Protein AF-A0A6C0J6Z5-F1 (afdb_monomer)

Secondary structure (DSSP, 8-state):
--HHHHHHHHHHHHHHHHHHHHHHHHHHHHHHHHHHHHHHHHHHHHHHHHHHHHHHHHHHHHHS--HHHHHHHHHHHHHHHHHHHHHHHHHHHHHHHHHS----GGG-S----TT-------------SSSHHHHHHHHHHHHHHHHHHHHHHHHHHHHHHHHTTTGGGTT-TT-----EEEEETTEEEEEETTEEEEEETTEEEEEEEEEETTEEEE---------

Foldseek 3Di:
DPPVVVVVVVVVVVVVVVVVVVVVVVVVVVVVVVVVVVVVVVVVVVVVVVVVVVVVVVVVVVVDCDPVNVVVVVVVVVVVVVVVVVVVVVVVVVVVVVVPDPPPVVVPPDPPVVPDDDDDDDDPDDPPPDPVVVVVVVVVVVVVVVVVVVVVVVVVVVVCVVVVVVVVPPPPPPDPQVWDWDDDPNFIWTQGPQWTFGDDPNDGHDTQFGDDPNDTDGDPDPPPPDD

Organism: NCBI:txid1070528

Structure (mmCIF, N/CA/C/O backbone):
data_AF-A0A6C0J6Z5-F1
#
_entry.id   AF-A0A6C0J6Z5-F1
#
loop_
_atom_site.group_PDB
_atom_site.id
_atom_site.type_symbol
_atom_site.label_atom_id
_atom_site.label_alt_id
_atom_site.label_comp_id
_atom_site.label_asym_id
_atom_site.label_entity_id
_atom_site.label_seq_id
_atom_site.pdbx_PDB_ins_code
_atom_site.Cartn_x
_atom_site.Cartn_y
_atom_site.Cartn_z
_atom_site.occupancy
_atom_site.B_iso_or_equiv
_atom_site.auth_seq_id
_atom_site.auth_comp_id
_atom_site.auth_asym_id
_atom_site.auth_atom_id
_atom_site.pdbx_PDB_model_num
ATOM 1 N N . MET A 1 1 ? 42.890 6.255 -59.406 1.00 67.75 1 MET A N 1
ATOM 2 C CA . MET A 1 1 ? 42.541 6.348 -57.973 1.00 67.75 1 MET A CA 1
ATOM 3 C C . MET A 1 1 ? 43.520 5.495 -57.201 1.00 67.75 1 MET A C 1
ATOM 5 O O . MET A 1 1 ? 43.794 4.385 -57.642 1.00 67.75 1 MET A O 1
ATOM 9 N N . ASP A 1 2 ? 44.066 6.017 -56.109 1.00 89.50 2 ASP A N 1
ATOM 10 C CA . ASP A 1 2 ? 44.994 5.272 -55.262 1.00 89.50 2 ASP A CA 1
ATOM 11 C C . ASP A 1 2 ? 44.208 4.320 -54.345 1.00 89.50 2 ASP A C 1
ATOM 13 O O . ASP A 1 2 ? 43.560 4.737 -53.385 1.00 89.50 2 ASP A O 1
ATOM 17 N N . LEU A 1 3 ? 44.219 3.030 -54.689 1.00 90.19 3 LEU A N 1
ATOM 18 C CA . LEU A 1 3 ? 43.511 1.978 -53.952 1.00 90.19 3 LEU A CA 1
ATOM 19 C C . LEU A 1 3 ? 44.068 1.786 -52.533 1.00 90.19 3 LEU A C 1
ATOM 21 O O . LEU A 1 3 ? 43.348 1.311 -51.656 1.00 90.19 3 LEU A O 1
ATOM 25 N N . SER A 1 4 ? 45.328 2.163 -52.294 1.00 91.19 4 SER A N 1
ATOM 26 C CA . SER A 1 4 ? 45.953 2.044 -50.975 1.00 91.19 4 SER A CA 1
ATOM 27 C C . SER A 1 4 ? 45.376 3.058 -49.987 1.00 91.19 4 SER A C 1
ATOM 29 O O . SER A 1 4 ? 45.035 2.702 -48.859 1.00 91.19 4 SER A O 1
ATOM 31 N N . LEU A 1 5 ? 45.157 4.294 -50.444 1.00 92.00 5 LEU A N 1
ATOM 32 C CA . LEU A 1 5 ? 44.556 5.361 -49.651 1.00 92.00 5 LEU A CA 1
ATOM 33 C C . LEU A 1 5 ? 43.118 5.011 -49.248 1.00 92.00 5 LEU A C 1
ATOM 35 O O . LEU A 1 5 ? 42.744 5.180 -48.089 1.00 92.00 5 LEU A O 1
ATOM 39 N N . LEU A 1 6 ? 42.334 4.461 -50.183 1.00 90.94 6 LEU A N 1
ATOM 40 C CA . LEU A 1 6 ? 40.960 4.029 -49.915 1.00 90.94 6 LEU A CA 1
ATOM 41 C C . LEU A 1 6 ? 40.914 2.896 -48.880 1.00 90.94 6 LEU A C 1
ATOM 43 O O . LEU A 1 6 ? 40.096 2.934 -47.964 1.00 90.94 6 LEU A O 1
ATOM 47 N N . LYS A 1 7 ? 41.822 1.918 -48.990 1.00 93.56 7 LYS A N 1
ATOM 48 C CA . LYS A 1 7 ? 41.921 0.812 -48.032 1.00 93.56 7 LYS A CA 1
ATOM 49 C C . LYS A 1 7 ? 42.298 1.306 -46.633 1.00 93.56 7 LYS A C 1
ATOM 51 O O . LYS A 1 7 ? 41.668 0.891 -45.667 1.00 93.56 7 LYS A O 1
ATOM 56 N N . ASN A 1 8 ? 43.263 2.223 -46.538 1.00 93.69 8 ASN A N 1
ATOM 57 C CA . ASN A 1 8 ? 43.695 2.815 -45.269 1.00 93.69 8 ASN A CA 1
ATOM 58 C C . ASN A 1 8 ? 42.577 3.629 -44.604 1.00 93.69 8 ASN A C 1
ATOM 60 O O . ASN A 1 8 ? 42.373 3.543 -43.393 1.00 93.69 8 ASN A O 1
ATOM 64 N N . PHE A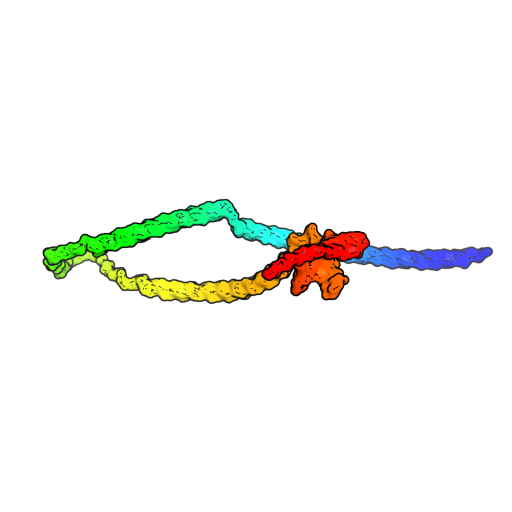 1 9 ? 41.821 4.387 -45.401 1.00 93.50 9 PHE A N 1
ATOM 65 C CA . PHE A 1 9 ? 40.662 5.135 -44.924 1.00 93.50 9 PHE A CA 1
ATOM 66 C C . PHE A 1 9 ? 39.564 4.204 -44.402 1.00 93.50 9 PHE A C 1
ATOM 68 O O . PHE A 1 9 ? 39.041 4.415 -43.311 1.00 93.50 9 PHE A O 1
ATOM 75 N N . GLN A 1 10 ? 39.268 3.128 -45.137 1.00 93.56 10 GLN A N 1
ATOM 76 C CA . GLN A 1 10 ? 38.295 2.125 -44.715 1.00 93.56 10 GLN A CA 1
ATOM 77 C C . GLN A 1 10 ? 38.708 1.441 -43.406 1.00 93.56 10 GLN A C 1
ATOM 79 O O . GLN A 1 10 ? 37.865 1.259 -42.532 1.00 93.56 10 GLN A O 1
ATOM 84 N N . THR A 1 11 ? 39.988 1.095 -43.236 1.00 95.19 11 THR A N 1
ATOM 85 C CA . THR A 1 11 ? 40.477 0.520 -41.973 1.00 95.19 11 THR A CA 1
ATOM 86 C C . THR A 1 11 ? 40.392 1.503 -40.813 1.00 95.19 11 THR A C 1
ATOM 88 O O . THR A 1 11 ? 39.975 1.097 -39.736 1.00 95.19 11 THR A O 1
ATOM 91 N N . LEU A 1 12 ? 40.727 2.781 -41.027 1.00 95.62 12 LEU A N 1
ATOM 92 C CA . LEU A 1 12 ? 40.678 3.804 -39.978 1.00 95.62 12 LEU A CA 1
ATOM 93 C C . LEU A 1 12 ? 39.241 4.074 -39.512 1.00 95.62 12 LEU A C 1
ATOM 95 O O . LEU A 1 12 ? 38.975 4.138 -38.313 1.00 95.62 12 LEU A O 1
ATOM 99 N N . ILE A 1 13 ? 38.305 4.196 -40.459 1.00 95.69 13 ILE A N 1
ATOM 100 C CA . ILE A 1 13 ? 36.881 4.335 -40.139 1.00 95.69 13 ILE A CA 1
ATOM 101 C C . ILE A 1 13 ? 36.372 3.073 -39.452 1.00 95.69 13 ILE A C 1
ATOM 103 O O . ILE A 1 13 ? 35.690 3.178 -38.441 1.00 95.69 13 ILE A O 1
ATOM 107 N N . GLY A 1 14 ? 36.722 1.892 -39.966 1.00 96.00 14 GLY A N 1
ATOM 108 C CA . GLY A 1 14 ? 36.316 0.623 -39.370 1.00 96.00 14 GLY A CA 1
ATOM 109 C C . GLY A 1 14 ? 36.764 0.498 -37.915 1.00 96.00 14 GLY A C 1
ATOM 110 O O . GLY A 1 14 ? 35.948 0.179 -37.059 1.00 96.00 14 GLY A O 1
ATOM 111 N N . SER A 1 15 ? 38.023 0.827 -37.609 1.00 96.19 15 SER A N 1
ATOM 112 C CA . SER A 1 15 ? 38.517 0.809 -36.228 1.00 96.19 15 SER A CA 1
ATOM 113 C C . SER A 1 15 ? 37.840 1.858 -35.350 1.00 96.19 15 SER A C 1
ATOM 115 O O . SER A 1 15 ? 37.500 1.563 -34.211 1.00 96.19 15 SER A O 1
ATOM 117 N N . SER A 1 16 ? 37.605 3.066 -35.875 1.00 96.81 16 SER A N 1
ATOM 118 C CA . SER A 1 16 ? 36.932 4.125 -35.116 1.00 96.81 16 SER A CA 1
ATOM 119 C C . SER A 1 16 ? 35.481 3.766 -34.803 1.00 96.81 16 SER A C 1
ATOM 121 O O . SER A 1 16 ? 35.030 4.007 -33.690 1.00 96.81 16 SER A O 1
ATOM 123 N N . LEU A 1 17 ? 34.751 3.192 -35.763 1.00 96.88 17 LEU A N 1
ATOM 124 C CA . LEU A 1 17 ? 33.373 2.753 -35.554 1.00 96.88 17 LEU A CA 1
ATOM 125 C C . LEU A 1 17 ? 33.311 1.577 -34.584 1.00 96.88 17 LEU A C 1
ATOM 127 O O . LEU A 1 17 ? 32.459 1.586 -33.705 1.00 96.88 17 LEU A O 1
ATOM 131 N N . ASN A 1 18 ? 34.223 0.609 -34.698 1.00 96.69 18 ASN A N 1
ATOM 132 C CA . ASN A 1 18 ? 34.276 -0.514 -33.764 1.00 96.69 18 ASN A CA 1
ATOM 133 C C . ASN A 1 18 ? 34.553 -0.046 -32.332 1.00 96.69 18 ASN A C 1
ATOM 135 O O . ASN A 1 18 ? 33.858 -0.489 -31.431 1.00 96.69 18 ASN A O 1
ATOM 139 N N . SER A 1 19 ? 35.481 0.897 -32.134 1.00 97.06 19 SER A N 1
ATOM 140 C CA . SER A 1 19 ? 35.742 1.481 -30.810 1.00 97.06 19 SER A CA 1
ATOM 141 C C . SER A 1 19 ? 34.498 2.156 -30.231 1.00 97.06 19 SER A C 1
ATOM 143 O O . SER A 1 19 ? 34.165 1.928 -29.077 1.00 97.06 19 SER A O 1
ATOM 145 N N . ILE A 1 20 ? 33.772 2.941 -31.037 1.00 97.50 20 ILE A N 1
ATOM 146 C CA . ILE A 1 20 ? 32.527 3.585 -30.590 1.00 97.50 20 ILE A CA 1
ATOM 147 C C . ILE A 1 20 ? 31.475 2.529 -30.234 1.00 97.50 20 ILE A C 1
ATOM 149 O O . ILE A 1 20 ? 30.790 2.664 -29.226 1.00 97.50 20 ILE A O 1
ATOM 153 N N . ILE A 1 21 ? 31.340 1.478 -31.046 1.00 97.44 21 ILE A N 1
ATOM 154 C CA . ILE A 1 21 ? 30.396 0.388 -30.782 1.00 97.44 21 ILE A CA 1
ATOM 155 C C . ILE A 1 21 ? 30.753 -0.307 -29.466 1.00 97.44 21 ILE A C 1
ATOM 157 O O . ILE A 1 21 ? 29.876 -0.460 -28.622 1.00 97.44 21 ILE A O 1
ATOM 161 N N . GLU A 1 22 ? 32.017 -0.676 -29.263 1.00 97.69 22 GLU A N 1
ATOM 162 C CA . GLU A 1 22 ? 32.494 -1.307 -28.028 1.00 97.69 22 GLU A CA 1
ATOM 163 C C . GLU A 1 22 ? 32.214 -0.426 -26.804 1.00 97.69 22 GLU A C 1
ATOM 165 O O . GLU A 1 22 ? 31.600 -0.899 -25.847 1.00 97.69 22 GLU A O 1
ATOM 170 N N . ASP A 1 23 ? 32.540 0.868 -26.870 1.00 97.81 23 ASP A N 1
ATOM 171 C CA . ASP A 1 23 ? 32.265 1.820 -25.789 1.00 97.81 23 ASP A CA 1
ATOM 172 C C . ASP A 1 23 ? 30.761 1.927 -25.492 1.00 97.81 23 ASP A C 1
ATOM 174 O O . ASP A 1 23 ? 30.348 1.918 -24.330 1.00 97.81 23 ASP A O 1
ATOM 178 N N . THR A 1 24 ? 29.916 1.993 -26.529 1.00 96.56 24 THR A N 1
ATOM 179 C CA . THR A 1 24 ? 28.458 2.050 -26.339 1.00 96.56 24 THR A CA 1
ATOM 180 C C . THR A 1 24 ? 27.899 0.763 -25.742 1.00 96.56 24 THR A C 1
ATOM 182 O O . THR A 1 24 ? 27.028 0.835 -24.881 1.00 96.56 24 THR A O 1
ATOM 185 N N . VAL A 1 25 ? 28.404 -0.407 -26.145 1.00 97.81 25 VAL A N 1
ATOM 186 C CA . VAL A 1 25 ? 27.983 -1.701 -25.588 1.00 97.81 25 VAL A CA 1
ATOM 187 C C . VAL A 1 25 ? 28.310 -1.768 -24.099 1.00 97.81 25 VAL A C 1
ATOM 189 O O . VAL A 1 25 ? 27.432 -2.105 -23.311 1.00 97.81 25 VAL A O 1
ATOM 192 N N . VAL A 1 26 ? 29.518 -1.357 -23.702 1.00 97.81 26 VAL A N 1
ATOM 193 C CA . VAL A 1 26 ? 29.918 -1.311 -22.287 1.00 97.81 26 VAL A CA 1
ATOM 194 C C . VAL A 1 26 ? 29.022 -0.362 -21.488 1.00 97.81 26 VAL A C 1
ATOM 196 O O . VAL A 1 26 ? 28.575 -0.711 -20.399 1.00 97.81 26 VAL A O 1
ATOM 199 N N . GLN A 1 27 ? 28.704 0.818 -22.028 1.00 97.06 27 GLN A N 1
ATOM 200 C CA . GLN A 1 27 ? 27.779 1.747 -21.369 1.00 97.06 27 GLN A CA 1
ATOM 201 C C . GLN A 1 27 ? 26.381 1.142 -21.191 1.00 97.06 27 GLN A C 1
ATOM 203 O O . GLN A 1 27 ? 25.799 1.259 -20.114 1.00 97.06 27 GLN A O 1
ATOM 208 N N . PHE A 1 28 ? 25.849 0.474 -22.219 1.00 97.75 28 PHE A N 1
ATOM 209 C CA . PHE A 1 28 ? 24.551 -0.193 -22.131 1.00 97.75 28 PHE A CA 1
ATOM 210 C C . PHE A 1 28 ? 24.547 -1.336 -21.117 1.00 97.75 28 PHE A C 1
ATOM 212 O O . PHE A 1 28 ? 23.568 -1.480 -20.386 1.00 97.75 28 PHE A O 1
ATOM 219 N N . ASP A 1 29 ? 25.611 -2.136 -21.059 1.00 97.94 29 ASP A N 1
ATOM 220 C CA . ASP A 1 29 ? 25.719 -3.226 -20.091 1.00 97.94 29 ASP A CA 1
ATOM 221 C C . ASP A 1 29 ? 25.787 -2.694 -18.652 1.00 97.94 29 ASP A C 1
ATOM 223 O O . ASP A 1 29 ? 25.060 -3.205 -17.802 1.00 97.94 29 ASP A O 1
ATOM 227 N N . ASN A 1 30 ? 26.546 -1.621 -18.401 1.00 97.88 30 ASN A N 1
ATOM 228 C CA . ASN A 1 30 ? 26.613 -0.980 -17.082 1.00 97.88 30 ASN A CA 1
ATOM 229 C C . ASN A 1 30 ? 25.246 -0.439 -16.637 1.00 97.88 30 ASN A C 1
ATOM 231 O O . AS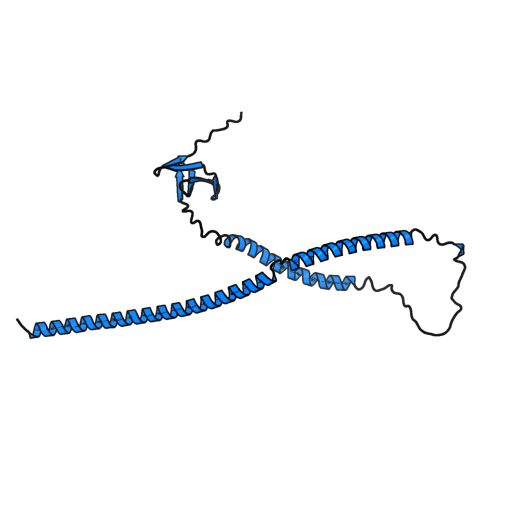N A 1 30 ? 24.809 -0.700 -15.521 1.00 97.88 30 ASN A O 1
ATOM 235 N N . ILE A 1 31 ? 24.539 0.277 -17.522 1.00 97.81 31 ILE A N 1
ATOM 236 C CA . ILE A 1 31 ? 23.197 0.803 -17.217 1.00 97.81 31 ILE A CA 1
ATOM 237 C C . ILE A 1 31 ? 22.216 -0.347 -16.971 1.00 97.81 31 ILE A C 1
ATOM 239 O O . ILE A 1 31 ? 21.367 -0.268 -16.085 1.00 97.81 31 ILE A O 1
ATOM 243 N N . ARG A 1 32 ? 22.310 -1.433 -17.749 1.00 97.56 32 ARG A N 1
ATOM 244 C CA . ARG A 1 32 ? 21.466 -2.616 -17.546 1.00 97.56 32 ARG A CA 1
ATOM 245 C C . ARG A 1 32 ? 21.714 -3.241 -16.174 1.00 97.56 32 ARG A C 1
ATOM 247 O O . ARG A 1 32 ? 20.750 -3.658 -15.536 1.00 97.56 32 ARG A O 1
ATOM 254 N N . GLU A 1 33 ? 22.968 -3.337 -15.746 1.00 97.94 33 GLU A N 1
ATOM 255 C CA . GLU A 1 33 ? 23.340 -3.879 -14.437 1.00 97.94 33 GLU A CA 1
ATOM 256 C C . GLU A 1 33 ? 22.811 -2.999 -13.298 1.00 97.94 33 GLU A C 1
ATOM 258 O O . GLU A 1 33 ? 22.083 -3.504 -12.448 1.00 97.94 33 GLU A O 1
ATOM 263 N N . GLU A 1 34 ? 23.027 -1.682 -13.363 1.00 98.06 34 GLU A N 1
ATOM 264 C CA . GLU A 1 34 ? 22.507 -0.713 -12.384 1.00 98.06 34 GLU A CA 1
ATOM 265 C C . GLU A 1 34 ? 20.974 -0.763 -12.276 1.00 98.06 34 GLU A C 1
ATOM 267 O O . GLU A 1 34 ? 20.406 -0.804 -11.185 1.00 98.06 34 GLU A O 1
ATOM 272 N N . LEU A 1 35 ? 20.270 -0.822 -13.412 1.00 97.75 35 LEU A N 1
ATOM 273 C CA . LEU A 1 35 ? 18.813 -0.973 -13.417 1.00 97.75 35 LEU A CA 1
ATOM 274 C C . LEU A 1 35 ? 18.366 -2.305 -12.808 1.00 97.75 35 LEU A C 1
ATOM 276 O O . LEU A 1 35 ? 17.322 -2.356 -12.162 1.00 97.75 35 LEU A O 1
ATOM 280 N N . THR A 1 36 ? 19.130 -3.377 -13.013 1.00 98.00 36 THR A N 1
ATOM 281 C CA . THR A 1 36 ? 18.809 -4.695 -12.452 1.00 98.00 36 THR A CA 1
ATOM 282 C C . THR A 1 36 ? 18.962 -4.689 -10.933 1.00 98.00 36 THR A C 1
ATOM 284 O O . THR A 1 36 ? 18.072 -5.178 -10.239 1.00 98.00 36 THR A O 1
ATOM 287 N N . GLU A 1 37 ? 20.032 -4.081 -10.422 1.00 98.19 37 GLU A N 1
ATOM 288 C CA . GLU A 1 37 ? 20.265 -3.911 -8.985 1.00 98.19 37 GLU A CA 1
ATOM 289 C C . GLU A 1 37 ? 19.163 -3.059 -8.340 1.00 98.19 37 GLU A C 1
ATOM 291 O O . GLU A 1 37 ? 18.550 -3.475 -7.359 1.00 98.19 37 GLU A O 1
ATOM 296 N N . ASN A 1 38 ? 18.807 -1.927 -8.954 1.00 98.12 38 ASN A N 1
ATOM 297 C CA . ASN A 1 38 ? 17.713 -1.077 -8.475 1.00 98.12 38 ASN A CA 1
ATOM 298 C C . ASN A 1 38 ? 16.365 -1.814 -8.435 1.00 98.12 38 ASN A C 1
ATOM 300 O O . ASN A 1 38 ? 15.594 -1.650 -7.490 1.00 98.12 38 ASN A O 1
ATOM 304 N N . ILE A 1 39 ? 16.069 -2.651 -9.436 1.00 98.12 39 ILE A N 1
ATOM 305 C CA . ILE A 1 39 ? 14.859 -3.486 -9.439 1.00 98.12 39 ILE A CA 1
ATOM 306 C C . ILE A 1 39 ? 14.878 -4.483 -8.275 1.00 98.12 39 ILE A C 1
ATOM 308 O O . ILE A 1 39 ? 13.835 -4.728 -7.668 1.00 98.12 39 ILE A O 1
ATOM 312 N N . GLU A 1 40 ? 16.032 -5.071 -7.963 1.00 98.19 40 GLU A N 1
ATOM 313 C CA . GLU A 1 40 ? 16.166 -6.015 -6.854 1.00 98.19 40 GLU A CA 1
ATOM 314 C C . GLU A 1 40 ? 15.975 -5.330 -5.496 1.00 98.19 40 GLU A C 1
ATOM 316 O O . GLU A 1 40 ? 15.217 -5.836 -4.665 1.00 98.19 40 GLU A O 1
ATOM 321 N N . ILE A 1 41 ? 16.566 -4.146 -5.308 1.00 98.12 41 ILE A N 1
ATOM 322 C CA . ILE A 1 41 ? 16.377 -3.316 -4.109 1.00 98.12 41 ILE A CA 1
ATOM 323 C C . ILE A 1 41 ? 14.893 -2.983 -3.922 1.00 98.12 41 ILE A C 1
ATOM 325 O O . ILE A 1 41 ? 14.303 -3.355 -2.907 1.00 98.12 41 ILE A O 1
ATOM 329 N N . LEU A 1 42 ? 14.25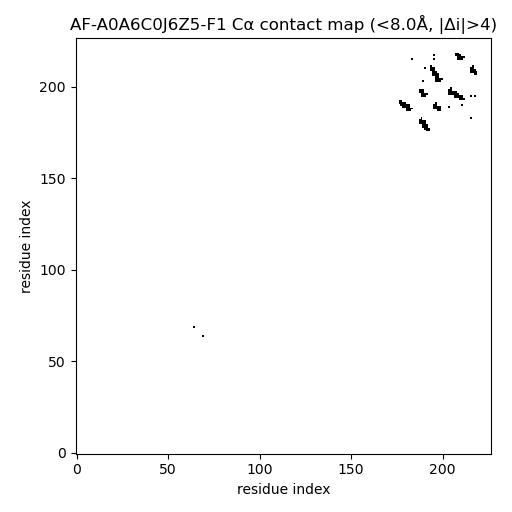2 -2.394 -4.937 1.00 97.56 42 LEU A N 1
ATOM 330 C CA . LEU A 1 42 ? 12.835 -2.014 -4.878 1.00 97.56 42 LEU A CA 1
ATOM 331 C C . LEU A 1 42 ? 11.909 -3.213 -4.643 1.00 97.56 42 LEU A C 1
ATOM 333 O O . LEU A 1 42 ? 10.844 -3.086 -4.036 1.00 97.56 42 LEU A O 1
ATOM 337 N N . LYS A 1 43 ? 12.278 -4.395 -5.140 1.00 98.12 43 LYS A N 1
ATOM 338 C CA . LYS A 1 43 ? 11.515 -5.623 -4.910 1.00 98.12 43 LYS A CA 1
ATOM 339 C C . LYS A 1 43 ? 11.602 -6.074 -3.452 1.00 98.12 43 LYS A C 1
ATOM 341 O O . LYS A 1 43 ? 10.591 -6.519 -2.908 1.00 98.12 43 LYS A O 1
ATOM 346 N N . ASN A 1 44 ? 12.778 -5.972 -2.839 1.00 97.81 44 ASN A N 1
ATOM 347 C CA . ASN A 1 44 ? 12.971 -6.309 -1.432 1.00 97.81 44 ASN A CA 1
ATOM 348 C C . ASN A 1 44 ? 12.238 -5.313 -0.525 1.00 97.81 44 ASN A C 1
ATOM 350 O O . ASN A 1 44 ? 11.486 -5.743 0.345 1.00 97.81 44 ASN A O 1
ATOM 354 N N . GLU A 1 45 ? 12.344 -4.012 -0.800 1.00 98.06 45 GLU A N 1
ATOM 355 C CA . GLU A 1 45 ? 11.608 -2.971 -0.069 1.00 98.06 45 GLU A CA 1
ATOM 356 C C . GLU A 1 45 ? 10.088 -3.179 -0.155 1.00 98.06 45 GLU A C 1
ATOM 358 O O . GLU A 1 45 ? 9.390 -3.144 0.857 1.00 98.06 45 GLU A O 1
ATOM 363 N N . ASN A 1 46 ? 9.556 -3.495 -1.342 1.00 96.25 46 ASN A N 1
ATOM 364 C CA . ASN A 1 46 ? 8.133 -3.816 -1.497 1.00 96.25 46 ASN A CA 1
ATOM 365 C C . ASN A 1 46 ? 7.710 -5.060 -0.704 1.00 96.25 46 ASN A C 1
ATOM 367 O O . ASN A 1 46 ? 6.588 -5.117 -0.200 1.00 96.25 46 ASN A O 1
ATOM 371 N N . LEU A 1 47 ? 8.578 -6.070 -0.600 1.00 97.81 47 LEU A N 1
ATOM 372 C CA . LEU A 1 47 ? 8.295 -7.260 0.198 1.00 97.81 47 LEU A CA 1
ATOM 373 C C . LEU A 1 47 ? 8.234 -6.917 1.692 1.00 97.81 47 LEU A C 1
ATOM 375 O O . LEU A 1 47 ? 7.326 -7.373 2.386 1.00 97.81 47 LEU A O 1
ATOM 379 N N . GLU A 1 48 ? 9.168 -6.103 2.179 1.00 97.56 48 GLU A N 1
ATOM 380 C CA . GLU A 1 48 ? 9.187 -5.629 3.565 1.00 97.56 48 GLU A CA 1
ATOM 381 C C . GLU A 1 48 ? 7.949 -4.789 3.891 1.00 97.56 48 GLU A C 1
ATOM 383 O O . GLU A 1 48 ? 7.260 -5.071 4.874 1.00 97.56 48 GLU A O 1
ATOM 388 N N . LEU A 1 49 ? 7.600 -3.831 3.027 1.00 97.56 49 LEU A N 1
ATOM 389 C CA . LEU A 1 49 ? 6.383 -3.028 3.166 1.00 97.56 49 LEU A CA 1
ATOM 390 C C . LEU A 1 49 ? 5.127 -3.902 3.148 1.00 97.56 49 LEU A C 1
ATOM 392 O O . LEU A 1 49 ? 4.256 -3.741 3.999 1.00 97.56 49 LEU A O 1
ATOM 396 N N . SER A 1 50 ? 5.044 -4.877 2.239 1.00 97.69 50 SER A N 1
ATOM 397 C CA . SER A 1 50 ? 3.914 -5.808 2.186 1.00 97.69 50 SER A CA 1
ATOM 398 C C . SER A 1 50 ? 3.776 -6.628 3.471 1.00 97.69 50 SER A C 1
ATOM 400 O O . SER A 1 50 ? 2.652 -6.855 3.925 1.00 97.69 50 SER A O 1
ATOM 402 N N . ASN A 1 51 ? 4.889 -7.057 4.071 1.00 97.62 51 ASN A N 1
ATOM 403 C CA . ASN A 1 51 ? 4.873 -7.765 5.349 1.00 97.62 51 ASN A CA 1
ATOM 404 C C . ASN A 1 51 ? 4.425 -6.849 6.494 1.00 97.62 51 ASN A C 1
ATOM 406 O O . ASN A 1 51 ? 3.600 -7.264 7.305 1.00 97.62 51 ASN A O 1
ATOM 410 N N . LYS A 1 52 ? 4.902 -5.599 6.530 1.00 97.56 52 LYS A N 1
ATOM 411 C CA . LYS A 1 52 ? 4.499 -4.612 7.541 1.00 97.56 52 LYS A CA 1
ATOM 412 C C . LYS A 1 52 ? 3.012 -4.269 7.442 1.00 97.56 52 LYS A C 1
ATOM 414 O O . LYS A 1 52 ? 2.326 -4.243 8.455 1.00 97.56 52 LYS A O 1
ATOM 419 N N . VAL A 1 53 ? 2.491 -4.082 6.228 1.00 97.25 53 VAL A N 1
ATOM 420 C CA . VAL A 1 53 ? 1.052 -3.880 5.987 1.00 97.25 53 VAL A CA 1
ATOM 421 C C . VAL A 1 53 ? 0.244 -5.071 6.491 1.00 97.25 53 VAL A C 1
ATOM 423 O O . VAL A 1 53 ? -0.812 -4.890 7.090 1.00 97.25 53 VAL A O 1
ATOM 426 N N . LYS A 1 54 ? 0.733 -6.297 6.284 1.00 97.25 54 LYS A N 1
ATOM 427 C CA . LYS A 1 54 ? 0.068 -7.488 6.809 1.00 97.25 54 LYS A CA 1
ATOM 428 C C . LYS A 1 54 ? 0.058 -7.504 8.340 1.00 97.25 54 LYS A C 1
ATOM 430 O O . LYS A 1 54 ? -1.000 -7.702 8.918 1.00 97.25 54 LYS A O 1
ATOM 435 N N . GLU A 1 55 ? 1.192 -7.233 8.981 1.00 97.25 55 GLU A N 1
ATOM 436 C CA . GLU A 1 55 ? 1.283 -7.166 10.444 1.00 97.25 55 GLU A CA 1
ATOM 437 C C . GLU A 1 55 ? 0.355 -6.091 11.035 1.00 97.25 55 GLU A C 1
ATOM 439 O O . GLU A 1 55 ? -0.332 -6.336 12.024 1.00 97.25 55 GLU A O 1
ATOM 444 N N . LEU A 1 56 ? 0.307 -4.904 10.422 1.00 95.00 56 LEU A N 1
ATOM 445 C CA . LEU A 1 56 ? -0.587 -3.826 10.848 1.00 95.00 56 LEU A CA 1
ATOM 446 C C . LEU A 1 56 ? -2.060 -4.195 10.659 1.00 95.00 56 LEU A C 1
ATOM 448 O O . LEU A 1 56 ? -2.871 -3.898 11.532 1.00 95.00 56 LEU A O 1
ATOM 452 N N . ASN A 1 57 ? -2.407 -4.874 9.564 1.00 94.38 57 ASN A N 1
ATOM 453 C CA . ASN A 1 57 ? -3.767 -5.366 9.349 1.00 94.38 57 ASN A CA 1
ATOM 454 C C . ASN A 1 57 ? -4.164 -6.430 10.374 1.00 94.38 57 ASN A C 1
ATOM 456 O O . ASN A 1 57 ? -5.279 -6.368 10.882 1.00 94.38 57 ASN A O 1
ATOM 460 N N . ASP A 1 58 ? -3.261 -7.353 10.714 1.00 92.38 58 ASP A N 1
ATOM 461 C CA . ASP A 1 58 ? -3.516 -8.371 11.737 1.00 92.38 58 ASP A CA 1
ATOM 462 C C . ASP A 1 58 ? -3.787 -7.695 13.103 1.00 92.38 58 ASP A C 1
ATOM 464 O O . ASP A 1 58 ? -4.777 -8.004 13.765 1.00 92.38 58 ASP A O 1
ATOM 468 N N . LYS A 1 59 ? -2.986 -6.685 13.486 1.00 91.25 59 LYS A N 1
ATOM 469 C CA . LYS A 1 59 ? -3.227 -5.876 14.702 1.00 91.25 59 LYS A CA 1
ATOM 470 C C . LYS A 1 59 ? -4.547 -5.109 14.640 1.00 91.25 59 LYS A C 1
ATOM 472 O O . LYS A 1 59 ? -5.283 -5.048 15.623 1.00 91.25 59 LYS A O 1
ATOM 477 N N . LEU A 1 60 ? -4.864 -4.515 13.491 1.00 88.62 60 LEU A N 1
ATOM 478 C CA . LEU A 1 60 ? -6.121 -3.799 13.307 1.00 88.62 60 LEU A CA 1
ATOM 479 C C . LEU A 1 60 ? -7.316 -4.747 13.454 1.00 88.62 60 LEU A C 1
ATOM 481 O O . LEU A 1 60 ? -8.305 -4.369 14.072 1.00 88.62 60 LEU A O 1
ATOM 485 N N . GLU A 1 61 ? -7.233 -5.968 12.92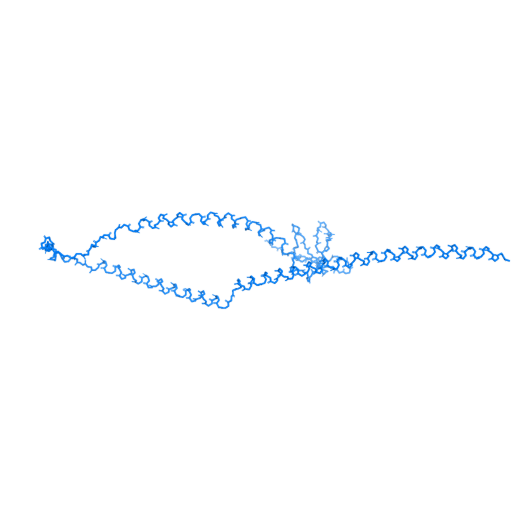6 1.00 85.94 61 GLU A N 1
ATOM 486 C CA . GLU A 1 61 ? -8.288 -6.976 13.046 1.00 85.94 61 GLU A CA 1
ATOM 487 C C . GLU A 1 61 ? -8.494 -7.420 14.504 1.00 85.94 61 GLU A C 1
ATOM 489 O O . GLU A 1 61 ? -9.638 -7.531 14.948 1.00 85.94 61 GLU A O 1
ATOM 494 N N . GLU A 1 62 ? -7.422 -7.574 15.289 1.00 82.50 62 GLU A N 1
ATOM 495 C CA . GLU A 1 62 ? -7.514 -7.851 16.733 1.00 82.50 62 GLU A CA 1
ATOM 496 C C . GLU A 1 62 ? -8.231 -6.733 17.509 1.00 82.50 62 GLU A C 1
ATOM 498 O O . GLU A 1 62 ? -8.989 -6.999 18.449 1.00 82.50 62 GLU A O 1
ATOM 503 N N . HIS A 1 63 ? -8.022 -5.481 17.101 1.00 77.12 63 HIS A N 1
ATOM 504 C CA . HIS A 1 63 ? -8.632 -4.308 17.726 1.00 77.12 63 HIS A CA 1
ATOM 505 C C . HIS A 1 63 ? -9.964 -3.887 17.098 1.00 77.12 63 HIS A C 1
ATOM 507 O O . HIS A 1 63 ? -10.643 -3.001 17.630 1.00 77.12 63 HIS A O 1
ATOM 513 N N . GLN A 1 64 ? -10.388 -4.518 16.002 1.00 77.75 64 GLN A N 1
ATOM 514 C CA . GLN A 1 64 ? -11.664 -4.201 15.384 1.00 77.75 64 GLN A CA 1
ATOM 515 C C . GLN A 1 64 ? -12.818 -4.593 16.305 1.00 77.75 64 GLN A C 1
ATOM 517 O O . GLN A 1 64 ? -12.888 -5.670 16.906 1.00 77.75 64 GLN A O 1
ATOM 522 N N . PHE A 1 65 ? -13.773 -3.676 16.417 1.00 68.06 65 PHE A N 1
ATOM 523 C CA . PHE A 1 65 ? -14.961 -3.881 17.220 1.00 68.06 65 PHE A CA 1
ATOM 524 C C . PHE A 1 65 ? -15.888 -4.882 16.523 1.00 68.06 65 PHE A C 1
ATOM 526 O O . PHE A 1 65 ? -16.711 -4.527 15.680 1.00 68.06 65 PHE A O 1
ATOM 533 N N . THR A 1 66 ? -15.731 -6.158 16.859 1.00 80.88 66 THR A N 1
ATOM 534 C CA . THR A 1 66 ? -16.571 -7.231 16.329 1.00 80.88 66 THR A CA 1
ATOM 535 C C . THR A 1 66 ? -17.959 -7.224 16.971 1.00 80.88 66 THR A C 1
ATOM 537 O O . THR A 1 66 ? -18.156 -6.757 18.097 1.00 80.88 66 THR A O 1
ATOM 540 N N . GLU A 1 67 ? -18.946 -7.800 16.278 1.00 74.44 67 GLU A N 1
ATOM 541 C CA . GLU A 1 67 ? -20.287 -8.030 16.837 1.00 74.44 67 GLU A CA 1
ATOM 542 C C . GLU A 1 67 ? -20.217 -8.858 18.134 1.00 74.44 67 GLU A C 1
ATOM 544 O O . GLU A 1 67 ? -20.996 -8.656 19.065 1.00 74.44 67 GLU A O 1
ATOM 549 N N . GLU A 1 68 ? -19.220 -9.738 18.250 1.00 79.38 68 GLU A N 1
ATOM 550 C CA . GLU A 1 68 ? -18.943 -10.482 19.475 1.00 79.38 68 GLU A CA 1
ATOM 551 C C . GLU A 1 68 ? -18.503 -9.564 20.627 1.00 79.38 68 GLU A C 1
ATOM 553 O O . GLU A 1 68 ? -19.014 -9.694 21.742 1.00 79.38 68 GLU A O 1
ATOM 558 N N . ASN A 1 69 ? -17.615 -8.599 20.365 1.00 80.75 69 ASN A N 1
ATOM 559 C CA . ASN A 1 69 ? -17.195 -7.608 21.357 1.00 80.75 69 ASN A CA 1
ATOM 560 C C . ASN A 1 69 ? -18.362 -6.698 21.768 1.00 80.75 69 ASN A C 1
ATOM 562 O O . ASN A 1 69 ? -18.569 -6.475 22.963 1.00 80.75 69 ASN A O 1
ATOM 566 N N . PHE A 1 70 ? -19.197 -6.264 20.818 1.00 83.06 70 PHE A N 1
ATOM 567 C CA . PHE A 1 70 ? -20.434 -5.537 21.121 1.00 83.06 70 PHE A CA 1
ATOM 568 C C . PHE A 1 70 ? -21.360 -6.335 22.041 1.00 83.06 70 PHE A C 1
ATOM 570 O O . PHE A 1 70 ? -21.842 -5.820 23.053 1.00 83.06 70 PHE A O 1
ATOM 577 N N . ASN A 1 71 ? -21.579 -7.611 21.719 1.00 84.94 71 ASN A N 1
ATOM 578 C CA . ASN A 1 71 ? -22.432 -8.496 22.501 1.00 84.94 71 ASN A CA 1
ATOM 579 C C . ASN A 1 71 ? -21.880 -8.696 23.917 1.00 84.94 71 ASN A C 1
ATOM 581 O O . ASN A 1 71 ? -22.640 -8.599 24.881 1.00 84.94 71 ASN A O 1
ATOM 585 N N . LYS A 1 72 ? -20.564 -8.891 24.069 1.00 87.25 72 LYS A N 1
ATOM 586 C CA . LYS A 1 72 ? -19.900 -8.973 25.381 1.00 87.25 72 LYS A CA 1
ATOM 587 C C . LYS A 1 72 ? -20.112 -7.695 26.193 1.00 87.25 72 LYS A C 1
ATOM 589 O O . LYS A 1 72 ? -20.559 -7.774 27.335 1.00 87.25 72 LYS A O 1
ATOM 594 N N . VAL A 1 73 ? -19.880 -6.522 25.604 1.00 88.00 73 VAL A N 1
ATOM 595 C CA . VAL A 1 73 ? -20.085 -5.225 26.274 1.00 88.00 73 VAL A CA 1
ATOM 596 C C . VAL A 1 73 ? -21.558 -5.012 26.651 1.00 88.00 73 VAL A C 1
ATOM 598 O O . VAL A 1 73 ? -21.852 -4.549 27.754 1.00 88.00 73 VAL A O 1
ATOM 601 N N . SER A 1 74 ? -22.501 -5.405 25.790 1.00 88.00 74 SER A N 1
ATOM 602 C CA . SER A 1 74 ? -23.942 -5.318 26.061 1.00 88.00 74 SER A CA 1
ATOM 603 C C . SER A 1 74 ? -24.376 -6.235 27.212 1.00 88.00 74 SER A C 1
ATOM 605 O O . SER A 1 74 ? -25.110 -5.815 28.112 1.00 88.00 74 SER A O 1
ATOM 607 N N . ILE A 1 75 ? -23.869 -7.472 27.240 1.00 91.69 75 ILE A N 1
ATOM 608 C CA . ILE A 1 75 ? -24.094 -8.417 28.340 1.00 91.69 75 ILE A CA 1
ATOM 609 C C . ILE A 1 75 ? -23.517 -7.852 29.643 1.00 91.69 75 ILE A C 1
ATOM 611 O O . ILE A 1 75 ? -24.230 -7.813 30.645 1.00 91.69 75 ILE A O 1
ATOM 615 N N . ILE A 1 76 ? -22.277 -7.351 29.631 1.00 91.62 76 ILE A N 1
ATOM 616 C CA . ILE A 1 76 ? -21.631 -6.739 30.804 1.00 91.62 76 ILE A CA 1
ATOM 617 C C . ILE A 1 76 ? -22.441 -5.540 31.313 1.00 91.62 76 ILE A C 1
ATOM 619 O O . ILE A 1 76 ? -22.686 -5.427 32.512 1.00 91.62 76 ILE A O 1
ATOM 623 N N . SER A 1 77 ? -22.917 -4.670 30.420 1.00 93.38 77 SER A N 1
ATOM 624 C CA . SER A 1 77 ? -23.756 -3.521 30.780 1.00 93.38 77 SER A CA 1
ATOM 625 C C . SER A 1 77 ? -25.050 -3.949 31.483 1.00 93.38 77 SER A C 1
ATOM 627 O O . SER A 1 77 ? -25.395 -3.421 32.545 1.00 93.38 77 SER A O 1
ATOM 629 N N . ASN A 1 78 ? -25.733 -4.960 30.940 1.00 95.44 78 ASN A N 1
ATOM 630 C CA . ASN A 1 78 ? -26.949 -5.507 31.539 1.00 95.44 78 ASN A CA 1
ATOM 631 C C . ASN A 1 78 ? -26.688 -6.155 32.904 1.00 95.44 78 ASN A C 1
ATOM 633 O O . ASN A 1 78 ? -27.440 -5.909 33.849 1.00 95.44 78 ASN A O 1
ATOM 637 N N . LEU A 1 79 ? -25.616 -6.939 33.030 1.00 95.56 79 LEU A N 1
ATOM 638 C CA . LEU A 1 79 ? -25.220 -7.552 34.299 1.00 95.56 79 LEU A CA 1
ATOM 639 C C . LEU A 1 79 ? -24.877 -6.490 35.351 1.00 95.56 79 LEU A C 1
ATOM 641 O O . LEU A 1 79 ? -25.344 -6.577 36.485 1.00 95.56 79 LEU A O 1
ATOM 645 N N . ASN A 1 80 ? -24.147 -5.437 34.976 1.00 95.44 80 ASN A N 1
ATOM 646 C CA . ASN A 1 80 ? -23.816 -4.329 35.874 1.00 95.44 80 ASN A CA 1
ATOM 647 C C . ASN A 1 80 ? -25.062 -3.590 36.373 1.00 95.44 80 ASN A C 1
ATOM 649 O O . ASN A 1 80 ? -25.131 -3.204 37.543 1.00 95.44 80 ASN A O 1
ATOM 653 N N . LYS A 1 81 ? -26.070 -3.416 35.511 1.00 96.38 81 LYS A N 1
ATOM 654 C CA . LYS A 1 81 ? -27.351 -2.828 35.912 1.00 96.38 81 LYS A CA 1
ATOM 655 C C . LYS A 1 81 ? -28.052 -3.683 36.969 1.00 96.38 81 LYS A C 1
ATOM 657 O O . LYS A 1 81 ? -28.436 -3.149 38.008 1.00 96.38 81 LYS A O 1
ATOM 662 N N . GLN A 1 82 ? -28.154 -4.992 36.737 1.00 97.06 82 GLN A N 1
ATOM 663 C CA . GLN A 1 82 ? -28.756 -5.929 37.694 1.00 97.06 82 GLN A CA 1
ATOM 664 C C . GLN A 1 82 ? -28.004 -5.931 39.031 1.00 97.06 82 GLN A C 1
ATOM 666 O O . GLN A 1 82 ? -28.614 -5.849 40.093 1.00 97.06 82 GLN A O 1
ATOM 671 N N . LEU A 1 83 ? -26.670 -5.940 38.990 1.00 96.06 83 LEU A N 1
ATOM 672 C CA . LEU A 1 83 ? -25.832 -5.932 40.189 1.00 96.06 83 LEU A CA 1
ATOM 673 C C . LEU A 1 83 ? -26.044 -4.657 41.019 1.00 96.06 83 LEU A C 1
ATOM 675 O O . LEU A 1 83 ? -26.127 -4.716 42.247 1.00 96.06 83 LEU A O 1
ATOM 679 N N . LYS A 1 84 ? -26.196 -3.504 40.357 1.00 95.75 84 LYS A N 1
ATOM 680 C CA . LYS A 1 84 ? -26.520 -2.233 41.018 1.00 95.75 84 LYS A CA 1
ATOM 681 C C . LYS A 1 84 ? -27.902 -2.261 41.672 1.00 95.75 84 LYS A C 1
ATOM 683 O O . LYS A 1 84 ? -28.037 -1.795 42.801 1.00 95.75 84 LYS A O 1
ATOM 688 N N . GLU A 1 85 ? -28.905 -2.809 40.992 1.00 96.12 85 GLU A N 1
ATOM 689 C CA . GLU A 1 85 ? -30.259 -2.972 41.538 1.00 96.12 85 GLU A CA 1
ATOM 690 C C . GLU A 1 85 ? -30.239 -3.850 42.798 1.00 96.12 85 GLU A C 1
ATOM 692 O O . GLU A 1 85 ? -30.676 -3.402 43.857 1.00 96.12 85 GLU A O 1
ATOM 697 N N . SER A 1 86 ? -29.602 -5.024 42.744 1.00 94.56 86 SER A N 1
ATOM 698 C CA . SER A 1 86 ? -29.457 -5.901 43.914 1.00 94.56 86 SER A CA 1
ATOM 699 C C . SER A 1 86 ? -28.650 -5.267 45.054 1.00 94.56 86 SER A C 1
ATOM 701 O O . SER A 1 86 ? -28.939 -5.495 46.230 1.00 94.56 86 SER A O 1
ATOM 703 N N . ARG A 1 87 ? -27.635 -4.448 44.748 1.00 95.00 87 ARG A N 1
ATOM 704 C CA . ARG A 1 87 ? -26.873 -3.711 45.771 1.00 95.00 87 ARG A CA 1
ATOM 705 C C . ARG A 1 87 ? -27.748 -2.684 46.490 1.00 95.00 87 ARG A C 1
ATOM 707 O O . ARG A 1 87 ? -27.638 -2.553 47.709 1.00 95.00 87 ARG A O 1
ATOM 714 N N . ASN A 1 88 ? -28.618 -1.994 45.756 1.00 93.50 88 ASN A N 1
ATOM 715 C CA . ASN A 1 88 ? -29.565 -1.042 46.332 1.00 93.50 88 ASN A CA 1
ATOM 716 C C . ASN A 1 88 ? -30.591 -1.757 47.219 1.00 93.50 88 ASN A C 1
ATOM 718 O O . ASN A 1 88 ? -30.766 -1.361 48.365 1.00 93.50 88 ASN A O 1
ATOM 722 N N . GLU A 1 89 ? -31.178 -2.862 46.750 1.00 94.38 89 GLU A N 1
ATOM 723 C CA . GLU A 1 89 ? -32.110 -3.673 47.548 1.00 94.38 89 GLU A CA 1
ATOM 724 C C . GLU A 1 89 ? -31.467 -4.172 48.848 1.00 94.38 89 GLU A C 1
ATOM 726 O O . GLU A 1 89 ? -32.054 -4.071 49.924 1.00 94.38 89 GLU A O 1
ATOM 731 N N . ASN A 1 90 ? -30.225 -4.657 48.784 1.00 91.19 90 ASN A N 1
ATOM 732 C CA . ASN A 1 90 ? -29.483 -5.066 49.975 1.00 91.19 90 ASN A CA 1
ATOM 733 C C . ASN A 1 90 ? -29.196 -3.893 50.924 1.00 91.19 90 ASN A C 1
ATOM 735 O O . ASN A 1 90 ? -29.240 -4.071 52.143 1.00 91.19 90 ASN A O 1
ATOM 739 N N . SER A 1 91 ? -28.911 -2.700 50.394 1.00 92.25 91 SER A N 1
ATOM 740 C CA . SER A 1 91 ? -28.769 -1.484 51.204 1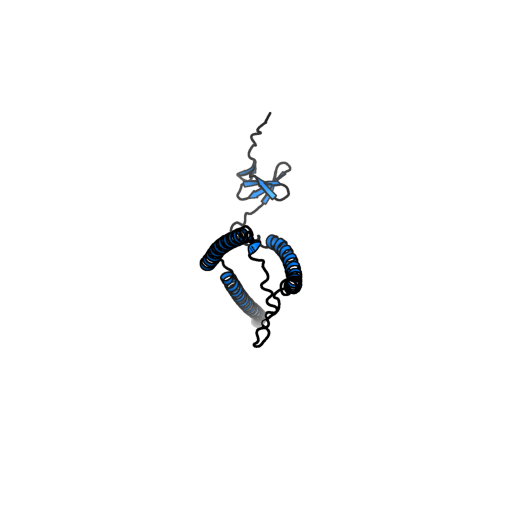.00 92.25 91 SER A CA 1
ATOM 741 C C . SER A 1 91 ? -30.079 -1.144 51.917 1.00 92.25 91 SER A C 1
ATOM 743 O O . SER A 1 91 ? -30.083 -0.923 53.130 1.00 92.25 91 SER A O 1
ATOM 745 N N . ASP A 1 92 ? -31.201 -1.197 51.201 1.00 89.81 92 ASP A N 1
ATOM 746 C CA . ASP A 1 92 ? -32.529 -0.949 51.753 1.00 89.81 92 ASP A CA 1
ATOM 747 C C . ASP A 1 92 ? -32.883 -1.968 52.840 1.00 89.81 92 ASP A C 1
ATOM 749 O O . ASP A 1 92 ? -33.284 -1.587 53.939 1.00 89.81 92 ASP A O 1
ATOM 753 N N . LEU A 1 93 ? -32.651 -3.261 52.599 1.00 90.50 93 LEU A N 1
ATOM 754 C CA . LEU A 1 93 ? -32.862 -4.315 53.593 1.00 90.50 93 LEU A CA 1
ATOM 755 C C . LEU A 1 93 ? -32.006 -4.108 54.845 1.00 90.50 93 LEU A C 1
ATOM 757 O O . LEU A 1 93 ? -32.524 -4.204 55.960 1.00 90.50 93 LEU A O 1
ATOM 761 N N . ARG A 1 94 ? -30.720 -3.766 54.690 1.00 85.88 94 ARG A N 1
ATOM 762 C CA . ARG A 1 94 ? -29.847 -3.410 55.823 1.00 85.88 94 ARG A CA 1
ATOM 763 C C . ARG A 1 94 ? -30.400 -2.216 56.601 1.00 85.88 94 ARG A C 1
ATOM 765 O O . ARG A 1 94 ? -30.421 -2.255 57.830 1.00 85.88 94 ARG A O 1
ATOM 772 N N . ASN A 1 95 ? -30.901 -1.194 55.907 1.00 86.25 95 ASN A N 1
ATOM 773 C CA . ASN A 1 95 ? -31.527 -0.024 56.525 1.00 86.25 95 ASN A CA 1
ATOM 774 C C . ASN A 1 95 ? -32.818 -0.375 57.279 1.00 86.25 95 ASN A C 1
ATOM 776 O O . ASN A 1 95 ? -33.096 0.204 58.329 1.00 86.25 95 ASN A O 1
ATOM 780 N N . TYR A 1 96 ? -33.616 -1.316 56.776 1.00 86.12 96 TYR A N 1
ATOM 781 C CA . TYR A 1 96 ? -34.825 -1.774 57.463 1.00 86.12 96 TYR A CA 1
ATOM 782 C C . TYR A 1 96 ? -34.513 -2.629 58.689 1.00 86.12 96 TYR A C 1
ATOM 784 O O . TYR A 1 96 ? -35.144 -2.454 59.733 1.00 86.12 96 TYR A O 1
ATOM 792 N N . LEU A 1 97 ? -33.531 -3.525 58.585 1.00 79.50 97 LEU A N 1
ATOM 793 C CA . LEU A 1 97 ? -33.096 -4.368 59.696 1.00 79.50 97 LEU A CA 1
ATOM 794 C C . LEU A 1 97 ? -32.466 -3.540 60.821 1.00 79.50 97 LEU A C 1
ATOM 796 O O . LEU A 1 97 ? -32.741 -3.798 61.990 1.00 79.50 97 LEU A O 1
ATOM 800 N N . SER A 1 98 ? -31.693 -2.502 60.489 1.00 77.38 98 SER A N 1
ATOM 801 C CA . SER A 1 98 ? -31.112 -1.600 61.489 1.00 77.38 98 SER A CA 1
ATOM 802 C C . SER A 1 98 ? -32.150 -0.693 62.160 1.00 77.38 98 SER A C 1
ATOM 804 O O . SER A 1 98 ? -32.002 -0.362 63.335 1.00 77.38 98 SER A O 1
ATOM 806 N N . LYS A 1 99 ? -33.232 -0.320 61.459 1.00 72.19 99 LYS A N 1
ATOM 807 C CA . LYS A 1 99 ? -34.284 0.568 61.991 1.00 72.19 99 LYS A CA 1
ATOM 808 C C . LYS A 1 99 ? -35.360 -0.129 62.832 1.00 72.19 99 LYS A C 1
ATOM 810 O O . LYS A 1 99 ? -36.044 0.561 63.582 1.00 72.19 99 LYS A O 1
ATOM 815 N N . ASN A 1 100 ? -35.517 -1.455 62.749 1.00 56.41 100 ASN A N 1
ATOM 816 C CA . ASN A 1 100 ? -36.667 -2.166 63.337 1.00 56.41 100 ASN A CA 1
ATOM 817 C C . ASN A 1 100 ? -36.345 -3.201 64.427 1.00 56.41 100 ASN A C 1
ATOM 819 O O . ASN A 1 100 ? -37.184 -4.057 64.708 1.00 56.41 100 ASN A O 1
ATOM 823 N N . ILE A 1 101 ? -35.204 -3.110 65.114 1.00 60.09 101 ILE A N 1
ATOM 824 C CA . ILE A 1 101 ? -35.018 -3.850 66.373 1.00 60.09 101 ILE A CA 1
ATOM 825 C C . ILE A 1 101 ? -35.180 -2.878 67.547 1.00 60.09 101 ILE A C 1
ATOM 827 O O . ILE A 1 101 ? -34.194 -2.305 68.012 1.00 60.09 101 ILE A O 1
ATOM 831 N N . PRO A 1 102 ? -36.400 -2.679 68.086 1.00 52.41 102 PRO A N 1
ATOM 832 C CA . PRO A 1 102 ? -36.525 -2.178 69.442 1.00 52.41 102 PRO A CA 1
ATOM 833 C C . PRO A 1 102 ? -35.919 -3.241 70.363 1.00 52.41 102 PRO A C 1
ATOM 835 O O . PRO A 1 102 ? -36.534 -4.272 70.640 1.00 52.41 102 PRO A O 1
ATOM 838 N N . LEU A 1 103 ? -34.681 -3.009 70.808 1.00 53.66 103 LEU A N 1
ATOM 839 C CA . LEU A 1 103 ? -34.055 -3.773 71.880 1.00 53.66 103 LEU A CA 1
ATOM 840 C C . LEU A 1 103 ? -35.000 -3.733 73.076 1.00 53.66 103 LEU A C 1
ATOM 842 O O . LEU A 1 103 ? -35.133 -2.714 73.751 1.00 53.66 103 LEU A O 1
ATOM 846 N N . ASN A 1 104 ? -35.704 -4.839 73.304 1.00 48.34 104 ASN A N 1
ATOM 847 C CA . ASN A 1 104 ? -36.589 -4.982 74.440 1.00 48.34 104 ASN A CA 1
ATOM 848 C C . ASN A 1 104 ? -35.702 -4.911 75.698 1.00 48.34 104 ASN A C 1
ATOM 850 O O . ASN A 1 104 ? -34.912 -5.835 75.924 1.00 48.34 104 ASN A O 1
ATOM 854 N N . PRO A 1 105 ? -35.788 -3.851 76.529 1.00 54.34 105 PRO A N 1
ATOM 855 C CA . PRO A 1 105 ? -34.866 -3.653 77.653 1.00 54.34 105 PRO A CA 1
ATOM 856 C C . PRO A 1 105 ? -34.968 -4.775 78.698 1.00 54.34 105 PRO A C 1
ATOM 858 O O . PRO A 1 105 ? -34.103 -4.929 79.557 1.00 54.34 105 PRO A O 1
ATOM 861 N N . SER A 1 106 ? -36.032 -5.580 78.620 1.00 49.66 106 SER A N 1
ATOM 862 C CA . SER A 1 106 ? -36.292 -6.723 79.491 1.00 49.66 106 SER A CA 1
ATOM 863 C C . SER A 1 106 ? -35.409 -7.951 79.217 1.00 49.66 106 SER A C 1
ATOM 865 O O . SER A 1 106 ? -35.275 -8.785 80.113 1.00 49.66 106 SER A O 1
ATOM 867 N N . LEU A 1 107 ? -34.757 -8.046 78.048 1.00 51.31 107 LEU A N 1
ATOM 868 C CA . LEU A 1 107 ? -33.819 -9.133 77.715 1.00 51.31 107 LEU A CA 1
ATOM 869 C C . LEU A 1 107 ? -32.360 -8.825 78.099 1.00 51.31 107 LEU A C 1
ATOM 871 O O . LEU A 1 107 ? -31.527 -9.724 78.103 1.00 51.31 107 LEU A O 1
ATOM 875 N N . VAL A 1 108 ? -32.052 -7.600 78.544 1.00 51.38 108 VAL A N 1
ATOM 876 C CA . VAL A 1 108 ? -30.722 -7.207 79.066 1.00 51.38 108 VAL A CA 1
ATOM 877 C C . VAL A 1 108 ? -30.563 -7.607 80.549 1.00 51.38 108 VAL A C 1
ATOM 879 O O . VAL A 1 108 ? -29.824 -7.004 81.328 1.00 51.38 108 VAL A O 1
ATOM 882 N N . LYS A 1 109 ? -31.263 -8.657 80.996 1.00 45.72 109 LYS A N 1
ATOM 883 C CA . LYS A 1 109 ? -31.004 -9.290 82.294 1.00 45.72 109 LYS A CA 1
ATOM 884 C C . LYS A 1 109 ? -29.916 -10.343 82.131 1.00 45.72 109 LYS A C 1
ATOM 886 O O . LYS A 1 109 ? -30.195 -11.503 81.866 1.00 45.72 109 LYS A O 1
ATOM 891 N N . LYS A 1 110 ? -28.680 -9.892 82.355 1.00 48.50 110 LYS A N 1
ATOM 892 C CA . LYS A 1 110 ? -27.564 -10.647 82.948 1.00 48.50 110 LYS A CA 1
ATOM 893 C C . LYS A 1 110 ? -27.543 -12.147 82.619 1.00 48.50 110 LYS A C 1
ATOM 895 O O . LYS A 1 110 ? -27.660 -12.967 83.524 1.00 48.50 110 LYS A O 1
ATOM 900 N N . ASN A 1 111 ? -27.249 -12.504 81.374 1.00 45.22 111 ASN A N 1
ATOM 901 C CA . ASN A 1 111 ? -26.398 -13.672 81.175 1.00 45.22 111 ASN A CA 1
ATOM 902 C C . ASN A 1 111 ? -24.956 -13.185 81.233 1.00 45.22 111 ASN A C 1
ATOM 904 O O . ASN A 1 111 ? -24.299 -12.929 80.230 1.00 45.22 111 ASN A O 1
ATOM 908 N N . SER A 1 112 ? -24.491 -13.002 82.468 1.00 43.72 112 SER A N 1
ATOM 909 C CA . SER A 1 112 ? -23.072 -13.009 82.783 1.00 43.72 112 SER A CA 1
ATOM 910 C C . SER A 1 112 ? -22.530 -14.380 82.372 1.00 43.72 112 SER A C 1
ATOM 912 O O . SER A 1 112 ? -22.529 -15.322 83.158 1.00 43.72 112 SER A O 1
ATOM 914 N N . LEU A 1 113 ? -22.094 -14.487 81.117 1.00 42.94 113 LEU A N 1
ATOM 915 C CA . LEU A 1 113 ? -21.411 -15.636 80.513 1.00 42.94 113 LEU A CA 1
ATOM 916 C C . LEU A 1 113 ? -19.994 -15.843 81.089 1.00 42.94 113 LEU A C 1
ATOM 918 O O . LEU A 1 113 ? -19.150 -16.489 80.488 1.00 42.94 113 LEU A O 1
ATOM 922 N N . SER A 1 114 ? -19.721 -15.329 82.288 1.00 43.19 114 SER A N 1
ATOM 923 C CA . SER A 1 114 ? -18.448 -15.459 82.996 1.00 43.19 114 SER A CA 1
ATOM 924 C C . SER A 1 114 ? -18.360 -16.726 83.859 1.00 43.19 114 SER A C 1
ATOM 926 O O . SER A 1 114 ? -17.511 -16.808 84.744 1.00 43.19 114 SER A O 1
ATOM 928 N N . ARG A 1 115 ? -19.216 -17.739 83.633 1.00 42.38 115 ARG A N 1
ATOM 929 C CA . ARG A 1 115 ? -19.208 -18.971 84.447 1.00 42.38 115 ARG A CA 1
ATOM 930 C C . ARG A 1 115 ? -19.379 -20.294 83.699 1.00 42.38 115 ARG A C 1
ATOM 932 O O . ARG A 1 115 ? -19.868 -21.255 84.284 1.00 42.38 115 ARG A O 1
ATOM 939 N N . LEU 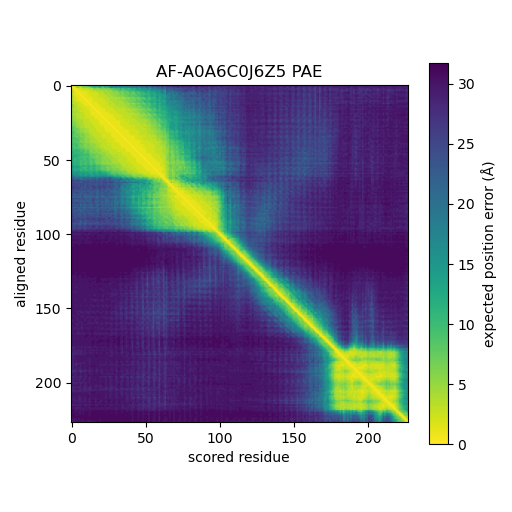A 1 116 ? -18.906 -20.379 82.462 1.00 35.38 116 LEU A N 1
ATOM 940 C CA . LEU A 1 116 ? -18.568 -21.663 81.842 1.00 35.38 116 LEU A CA 1
ATOM 941 C C . LEU A 1 116 ? -17.144 -21.584 81.299 1.00 35.38 116 LEU A C 1
ATOM 943 O O . LEU A 1 116 ? -16.898 -21.451 80.109 1.00 35.38 116 LEU A O 1
ATOM 947 N N . VAL A 1 117 ? -16.191 -21.626 82.228 1.00 43.94 117 VAL A N 1
ATOM 948 C CA . VAL A 1 117 ? -14.833 -22.056 81.912 1.00 43.94 117 VAL A CA 1
ATOM 949 C C . VAL A 1 117 ? -14.911 -23.573 81.724 1.00 43.94 117 VAL A C 1
ATOM 951 O O . VAL A 1 117 ? -15.301 -24.261 82.670 1.00 43.94 117 VAL A O 1
ATOM 954 N N . LYS A 1 118 ? -14.531 -24.076 80.549 1.00 46.25 118 LYS A N 1
ATOM 955 C CA . LYS A 1 118 ? -13.375 -24.969 80.341 1.00 46.25 118 LYS A CA 1
ATOM 956 C C . LYS A 1 118 ? -13.567 -25.842 79.097 1.00 46.25 118 LYS A C 1
ATOM 958 O O . LYS A 1 118 ? -14.523 -26.601 79.011 1.00 46.25 118 LYS A O 1
ATOM 963 N N . ASP A 1 119 ? -12.552 -25.720 78.251 1.00 43.16 119 ASP A N 1
ATOM 964 C CA . ASP A 1 119 ? -12.083 -26.639 77.220 1.00 43.16 119 ASP A CA 1
ATOM 965 C C . ASP A 1 119 ? -12.674 -26.506 75.804 1.00 43.16 119 ASP A C 1
ATOM 967 O O . ASP A 1 119 ? -13.878 -26.427 75.583 1.00 43.16 119 ASP A O 1
ATOM 971 N N . ASP A 1 120 ? -11.715 -26.469 74.874 1.00 38.53 120 ASP A N 1
ATOM 972 C CA . ASP A 1 120 ? -11.780 -26.582 73.416 1.00 38.53 120 ASP A CA 1
ATOM 973 C C . ASP A 1 120 ? -12.079 -25.324 72.572 1.00 38.53 120 ASP A C 1
ATOM 975 O O . ASP A 1 120 ? -13.151 -25.104 72.020 1.00 38.53 120 ASP A O 1
ATOM 979 N N . ASN A 1 121 ? -11.014 -24.531 72.402 1.00 44.94 121 ASN A N 1
ATOM 980 C CA . ASN A 1 121 ? -10.408 -24.258 71.091 1.00 44.94 121 ASN A CA 1
ATOM 981 C C . ASN A 1 121 ? -11.335 -23.829 69.933 1.00 44.94 121 ASN A C 1
ATOM 983 O O . ASN A 1 121 ? -11.519 -24.608 69.008 1.00 44.94 121 ASN A O 1
ATOM 987 N N . VAL A 1 122 ? -11.783 -22.567 69.908 1.00 35.38 122 VAL A N 1
ATOM 988 C CA . VAL A 1 122 ? -11.775 -21.727 68.688 1.00 35.38 122 VAL A CA 1
ATOM 989 C C . VAL A 1 122 ? -11.623 -20.268 69.126 1.00 35.38 122 VAL A C 1
ATOM 991 O O . VAL A 1 122 ? -12.526 -19.677 69.717 1.00 35.38 122 VAL A O 1
ATOM 994 N N . LYS A 1 123 ? -10.449 -19.695 68.866 1.00 38.06 123 LYS A N 1
ATOM 995 C 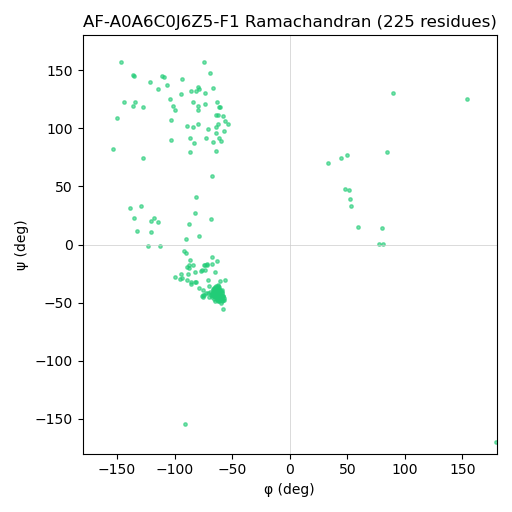CA . LYS A 1 123 ? -10.155 -18.271 69.041 1.00 38.06 123 LYS A CA 1
ATOM 996 C C . LYS A 1 123 ? -10.908 -17.507 67.944 1.00 38.06 123 LYS A C 1
ATOM 998 O O . LYS A 1 123 ? -10.479 -17.491 66.798 1.00 38.06 123 LYS A O 1
ATOM 1003 N N . ALA A 1 124 ? -12.059 -16.940 68.289 1.00 41.12 124 ALA A N 1
ATOM 1004 C CA . ALA A 1 124 ? -12.678 -15.868 67.522 1.00 41.12 124 ALA A CA 1
ATOM 1005 C C . ALA A 1 124 ? -12.009 -14.560 67.965 1.00 41.12 124 ALA A C 1
ATOM 1007 O O . ALA A 1 124 ? -12.434 -13.940 68.940 1.00 41.12 124 ALA A O 1
ATOM 1008 N N . GLU A 1 125 ? -10.901 -14.211 67.316 1.00 41.41 125 GLU A N 1
ATOM 1009 C CA . GLU A 1 125 ? -10.291 -12.885 67.417 1.00 41.41 125 GLU A CA 1
ATOM 1010 C C . GLU A 1 125 ? -10.917 -12.006 66.327 1.00 41.41 125 GLU A C 1
ATOM 1012 O O . GLU A 1 125 ? -10.644 -12.180 65.152 1.00 41.41 125 GLU A O 1
ATOM 1017 N N . GLU A 1 126 ? -11.857 -11.157 66.743 1.00 39.81 126 GLU A N 1
ATOM 1018 C CA . GLU A 1 126 ? -11.815 -9.713 66.471 1.00 39.81 126 GLU A CA 1
ATOM 1019 C C . GLU A 1 126 ? -11.429 -9.275 65.034 1.00 39.81 126 GLU A C 1
ATOM 1021 O O . GLU A 1 126 ? -10.356 -8.725 64.810 1.00 39.81 126 GLU A O 1
ATOM 1026 N N . ASP A 1 127 ? -12.362 -9.440 64.084 1.00 41.50 127 ASP A N 1
ATOM 1027 C CA . ASP A 1 127 ? -12.365 -8.852 62.722 1.00 41.50 127 ASP A CA 1
ATOM 1028 C C . ASP A 1 127 ? -12.545 -7.312 62.757 1.00 41.50 127 ASP A C 1
ATOM 1030 O O . ASP A 1 127 ? -13.528 -6.760 62.260 1.00 41.50 127 ASP A O 1
ATOM 1034 N N . VAL A 1 128 ? -11.643 -6.586 63.426 1.00 42.00 128 VAL A N 1
ATOM 1035 C CA . VAL A 1 128 ? -11.705 -5.111 63.560 1.00 42.00 128 VAL A CA 1
ATOM 1036 C C . VAL A 1 128 ? -10.465 -4.413 62.978 1.00 42.00 128 VAL A C 1
ATOM 1038 O O . VAL A 1 128 ? -10.307 -3.215 63.162 1.00 42.00 128 VAL A O 1
ATOM 1041 N N . LEU A 1 129 ? -9.579 -5.097 62.242 1.00 39.75 129 LEU A N 1
ATOM 1042 C CA . LEU A 1 129 ? -8.309 -4.492 61.789 1.00 39.75 129 LEU A CA 1
ATOM 1043 C C . LEU A 1 129 ? -7.918 -4.745 60.317 1.00 39.75 129 LEU A C 1
ATOM 1045 O O . LEU A 1 129 ? -6.740 -4.635 59.994 1.00 39.75 129 LEU A O 1
ATOM 1049 N N . GLU A 1 130 ? -8.856 -5.050 59.412 1.00 46.88 130 GLU A N 1
ATOM 1050 C CA . GLU A 1 130 ? -8.519 -5.307 57.991 1.00 46.88 130 GLU A CA 1
ATOM 1051 C C . GLU A 1 130 ? -9.030 -4.264 56.979 1.00 46.88 130 GLU A C 1
ATOM 1053 O O . GLU A 1 130 ? -8.728 -4.392 55.796 1.00 46.88 130 GLU A O 1
ATOM 1058 N N . GLU A 1 131 ? -9.752 -3.216 57.396 1.00 42.19 131 GLU A N 1
ATOM 1059 C CA . GLU A 1 131 ? -10.219 -2.183 56.447 1.00 42.19 131 GLU A CA 1
ATOM 1060 C C . GLU A 1 131 ? -9.163 -1.080 56.212 1.00 42.19 131 GLU A C 1
ATOM 1062 O O . GLU A 1 131 ? -8.983 -0.653 55.078 1.00 42.19 131 GLU A O 1
ATOM 1067 N N . ASP A 1 132 ? -8.357 -0.719 57.221 1.00 42.94 132 ASP A N 1
ATOM 1068 C CA . ASP A 1 132 ? -7.391 0.393 57.100 1.00 42.94 132 ASP A CA 1
ATOM 1069 C C . ASP A 1 132 ? -6.055 0.014 56.419 1.00 42.94 132 ASP A C 1
ATOM 1071 O O . ASP A 1 132 ? -5.374 0.878 55.879 1.00 42.94 132 ASP A O 1
ATOM 1075 N N . VAL A 1 133 ? -5.645 -1.263 56.415 1.00 46.31 133 VAL A N 1
ATOM 1076 C CA . VAL A 1 133 ? -4.333 -1.676 55.852 1.00 46.31 133 VAL A CA 1
ATOM 1077 C C . VAL A 1 133 ? -4.411 -1.974 54.346 1.00 46.31 133 VAL A C 1
ATOM 1079 O O . VAL A 1 133 ? -3.391 -2.005 53.659 1.00 46.31 133 VAL A O 1
ATOM 1082 N N . LEU A 1 134 ? -5.617 -2.192 53.811 1.00 43.50 134 LEU A N 1
ATOM 1083 C CA . LEU A 1 134 ? -5.817 -2.491 52.390 1.00 43.50 134 LEU A CA 1
ATOM 1084 C C . LEU A 1 134 ? -6.020 -1.243 51.522 1.00 43.50 134 LEU A C 1
ATOM 1086 O O . LEU A 1 134 ? -5.820 -1.342 50.314 1.00 43.50 134 LEU A O 1
ATOM 1090 N N . GLU A 1 135 ? -6.380 -0.090 52.095 1.00 46.81 135 GLU A N 1
ATOM 1091 C CA . GLU A 1 135 ? -6.478 1.167 51.334 1.00 46.81 135 GLU A CA 1
ATOM 1092 C C . GLU A 1 135 ? -5.089 1.756 51.027 1.00 46.81 135 GLU A C 1
ATOM 1094 O O . GLU A 1 135 ? -4.844 2.162 49.894 1.00 46.81 135 GLU A O 1
ATOM 1099 N N . GLU A 1 136 ? -4.139 1.688 51.967 1.00 44.16 136 GLU A N 1
ATOM 1100 C CA . GLU A 1 136 ? -2.811 2.313 51.811 1.00 44.16 136 GLU A CA 1
ATOM 1101 C C . GLU A 1 136 ? -1.930 1.600 50.758 1.00 44.16 136 GLU A C 1
ATOM 1103 O O . GLU A 1 136 ? -1.237 2.242 49.977 1.00 44.16 136 GLU A O 1
ATOM 1108 N N . VAL A 1 137 ? -2.013 0.266 50.646 1.00 45.88 137 VAL A N 1
ATOM 1109 C CA . VAL A 1 137 ? -1.244 -0.502 49.637 1.00 45.88 137 VAL A CA 1
ATOM 1110 C C . VAL A 1 137 ? -1.855 -0.391 48.232 1.00 45.88 137 VAL A C 1
ATOM 1112 O O . VAL A 1 137 ? -1.165 -0.605 47.233 1.00 45.88 137 VAL A O 1
ATOM 1115 N N . LEU A 1 138 ? -3.151 -0.074 48.132 1.00 43.19 138 LEU A N 1
ATOM 1116 C CA . LEU A 1 138 ? -3.830 0.072 46.845 1.00 43.19 138 LEU A CA 1
ATOM 1117 C C . LEU A 1 138 ? -3.592 1.457 46.223 1.00 43.19 138 LEU A C 1
ATOM 1119 O O . LEU A 1 138 ? -3.539 1.551 44.998 1.00 43.19 138 LEU A O 1
ATOM 1123 N N . GLU A 1 139 ? -3.440 2.506 47.039 1.00 46.41 139 GLU A N 1
ATOM 1124 C CA . GLU A 1 139 ? -3.130 3.860 46.557 1.00 46.41 139 GLU A CA 1
ATOM 1125 C C . GLU A 1 139 ? -1.702 3.958 46.002 1.00 46.41 139 GLU A C 1
ATOM 1127 O O . GLU A 1 139 ? -1.545 4.413 44.868 1.00 46.41 139 GLU A O 1
ATOM 1132 N N . ASP A 1 140 ? -0.693 3.408 46.688 1.00 45.84 140 ASP A N 1
ATOM 1133 C CA . ASP A 1 140 ? 0.702 3.446 46.209 1.00 45.84 140 ASP A CA 1
ATOM 1134 C C . ASP A 1 140 ? 0.893 2.698 44.872 1.00 45.84 140 ASP A C 1
ATOM 1136 O O . ASP A 1 140 ? 1.611 3.156 43.984 1.00 45.84 140 ASP A O 1
ATOM 1140 N N . ALA A 1 141 ? 0.202 1.569 44.672 1.00 46.66 141 ALA A N 1
ATOM 1141 C CA . ALA A 1 141 ? 0.279 0.810 43.418 1.00 46.66 141 ALA A CA 1
ATOM 1142 C C . ALA A 1 141 ? -0.515 1.450 42.260 1.00 46.66 141 ALA A C 1
ATOM 1144 O O . ALA A 1 141 ? -0.250 1.153 41.093 1.00 46.66 141 ALA A O 1
ATOM 1145 N N . LEU A 1 142 ? -1.506 2.298 42.556 1.00 42.66 142 LEU A N 1
ATOM 1146 C CA . LEU A 1 142 ? -2.288 3.015 41.544 1.00 42.66 142 LEU A CA 1
ATOM 1147 C C . LEU A 1 142 ? -1.653 4.349 41.147 1.00 42.66 142 LEU A C 1
ATOM 1149 O O . LEU A 1 142 ? -1.911 4.817 40.038 1.00 42.66 142 LEU A O 1
ATOM 1153 N N . GLU A 1 143 ? -0.847 4.960 42.015 1.00 43.84 143 GLU A N 1
ATOM 1154 C CA . GLU A 1 143 ? -0.215 6.249 41.734 1.00 43.84 143 GLU A CA 1
ATOM 1155 C C . GLU A 1 143 ? 1.019 6.098 40.822 1.00 43.84 143 GLU A C 1
ATOM 1157 O O . GLU A 1 143 ? 1.137 6.854 39.858 1.00 43.84 143 GLU A O 1
ATOM 1162 N N . GLU A 1 144 ? 1.827 5.036 40.980 1.00 42.09 144 GLU A N 1
ATOM 1163 C CA . GLU A 1 144 ? 2.954 4.730 40.069 1.00 42.09 144 GLU A CA 1
ATOM 1164 C C . GLU A 1 144 ? 2.497 4.372 38.640 1.00 42.09 144 GLU A C 1
ATOM 1166 O O . GLU A 1 144 ? 3.101 4.804 37.663 1.00 42.09 144 GLU A O 1
ATOM 1171 N N . VAL A 1 145 ? 1.381 3.651 38.476 1.00 45.34 145 VAL A N 1
ATOM 1172 C CA . VAL A 1 145 ? 0.844 3.317 37.136 1.00 45.34 145 VAL A CA 1
ATOM 1173 C C . VAL A 1 145 ? 0.199 4.537 36.460 1.00 45.34 145 VAL A C 1
ATOM 1175 O O . VAL A 1 145 ? 0.047 4.575 35.238 1.00 45.34 145 VAL A O 1
ATOM 1178 N N . ARG A 1 146 ? -0.209 5.544 37.241 1.00 39.06 146 ARG A N 1
ATOM 1179 C CA . ARG A 1 146 ? -0.909 6.729 36.739 1.00 39.06 146 ARG A CA 1
ATOM 1180 C C . ARG A 1 146 ? 0.037 7.818 36.240 1.00 39.06 146 ARG A C 1
ATOM 1182 O O . ARG A 1 146 ? -0.360 8.528 35.318 1.00 39.06 146 ARG A O 1
ATOM 1189 N N . GLU A 1 147 ? 1.226 7.969 36.823 1.00 38.66 147 GLU A N 1
ATOM 1190 C CA . GLU A 1 147 ? 2.206 8.956 36.342 1.00 38.66 147 GLU A CA 1
ATOM 1191 C C . GLU A 1 147 ? 2.882 8.509 35.037 1.00 38.66 147 GLU A C 1
ATOM 1193 O O . GLU A 1 147 ? 2.869 9.291 34.087 1.00 38.66 147 GLU A O 1
ATOM 1198 N N . ASP A 1 148 ? 3.297 7.243 34.906 1.00 41.09 148 ASP A N 1
ATOM 1199 C CA . ASP A 1 148 ? 3.909 6.751 33.657 1.00 41.09 148 ASP A CA 1
ATOM 1200 C C . ASP A 1 148 ? 2.909 6.734 32.481 1.00 41.09 148 ASP A C 1
ATOM 1202 O O . ASP A 1 148 ? 3.232 7.128 31.364 1.00 41.09 148 ASP A O 1
ATOM 1206 N N . ALA A 1 149 ? 1.643 6.371 32.723 1.00 39.72 149 ALA A N 1
ATOM 1207 C CA . ALA A 1 149 ? 0.630 6.328 31.662 1.00 39.72 149 ALA A CA 1
ATOM 1208 C C . ALA A 1 149 ? 0.121 7.714 31.214 1.00 39.72 149 ALA A C 1
ATOM 1210 O O . ALA A 1 149 ? -0.517 7.819 30.165 1.00 39.72 149 ALA A O 1
ATOM 1211 N N . LEU A 1 150 ? 0.334 8.774 32.006 1.00 39.91 150 LEU A N 1
ATOM 1212 C CA . LEU A 1 150 ? -0.089 10.135 31.651 1.00 39.91 150 LEU A CA 1
ATOM 1213 C C . LEU A 1 150 ? 1.012 10.950 30.977 1.00 39.91 150 LEU A C 1
ATOM 1215 O O . LEU A 1 150 ? 0.673 11.888 30.251 1.00 39.91 150 LEU A O 1
ATOM 1219 N N . GLU A 1 151 ? 2.285 10.634 31.215 1.00 40.97 151 GLU A N 1
ATOM 1220 C CA . GLU A 1 151 ? 3.388 11.307 30.528 1.00 40.97 151 GLU A CA 1
ATOM 1221 C C . GLU A 1 151 ? 3.499 10.806 29.074 1.00 40.97 151 GLU A C 1
ATOM 1223 O O . GLU A 1 151 ? 3.464 11.639 28.166 1.00 40.97 151 GLU A O 1
ATOM 1228 N N . ASP A 1 152 ? 3.391 9.490 28.834 1.00 42.97 152 ASP A N 1
ATOM 1229 C CA . ASP A 1 152 ? 3.362 8.905 27.477 1.00 42.97 152 ASP A CA 1
ATOM 1230 C C . ASP A 1 152 ? 2.113 9.330 26.678 1.00 42.97 152 ASP A C 1
ATOM 1232 O O . ASP A 1 152 ? 2.205 9.783 25.539 1.00 42.97 152 ASP A O 1
ATOM 1236 N N . ALA A 1 153 ? 0.922 9.303 27.292 1.00 43.59 153 ALA A N 1
ATOM 1237 C CA . ALA A 1 153 ? -0.315 9.689 26.604 1.00 43.59 153 ALA A CA 1
ATOM 1238 C C . ALA A 1 153 ? -0.392 11.188 26.259 1.00 43.59 153 ALA A C 1
ATOM 1240 O O . ALA A 1 153 ? -1.246 11.601 25.471 1.00 43.59 153 ALA A O 1
ATOM 1241 N N . ARG A 1 154 ? 0.443 12.033 26.878 1.00 38.56 154 ARG A N 1
ATOM 1242 C CA . ARG A 1 154 ? 0.470 13.475 26.611 1.00 38.56 154 ARG A CA 1
ATOM 1243 C C . ARG A 1 154 ? 1.500 13.846 25.547 1.00 38.56 154 ARG A C 1
ATOM 1245 O O . ARG A 1 154 ? 1.278 14.850 24.866 1.00 38.56 154 ARG A O 1
ATOM 1252 N N . GLU A 1 155 ? 2.577 13.076 25.414 1.00 40.91 155 GLU A N 1
ATOM 1253 C CA . GLU A 1 155 ? 3.537 13.229 24.319 1.00 40.91 155 GLU A CA 1
ATOM 1254 C C . GLU A 1 155 ? 2.942 12.661 23.014 1.00 40.91 155 GLU A C 1
ATOM 1256 O O . GLU A 1 155 ? 2.849 13.410 22.041 1.00 40.91 155 GLU A O 1
ATOM 1261 N N . ASP A 1 156 ? 2.324 11.470 23.049 1.00 44.28 156 ASP A N 1
ATOM 1262 C CA . ASP A 1 156 ? 1.641 10.874 21.884 1.00 44.28 156 ASP A CA 1
ATOM 1263 C C . ASP A 1 156 ? 0.431 11.699 21.415 1.00 44.28 156 ASP A C 1
ATOM 1265 O O . ASP A 1 156 ? 0.253 11.923 20.226 1.00 44.28 156 ASP A O 1
ATOM 1269 N N . ALA A 1 157 ? -0.396 12.246 22.317 1.00 42.41 157 ALA A N 1
ATOM 1270 C CA . ALA A 1 157 ? -1.568 13.030 21.897 1.00 42.41 157 ALA A CA 1
ATOM 1271 C C . ALA A 1 157 ? -1.223 14.413 21.306 1.00 42.41 157 ALA A C 1
ATOM 1273 O O . ALA A 1 157 ? -2.081 15.044 20.681 1.00 42.41 157 ALA A O 1
ATOM 1274 N N . LEU A 1 158 ? -0.010 14.931 21.541 1.00 39.59 158 LEU A N 1
ATOM 1275 C CA . LEU A 1 158 ? 0.473 16.155 20.894 1.00 39.59 158 LEU A CA 1
ATOM 1276 C C . LEU A 1 158 ? 1.176 15.859 19.567 1.00 39.59 158 LEU A C 1
ATOM 1278 O O . LEU A 1 158 ? 1.101 16.707 18.676 1.00 39.59 158 LEU A O 1
ATOM 1282 N N . GLU A 1 159 ? 1.807 14.691 19.433 1.00 42.25 159 GLU A N 1
ATOM 1283 C CA . GLU A 1 159 ? 2.411 14.234 18.180 1.00 42.25 159 GLU A CA 1
ATOM 1284 C C . GLU A 1 159 ? 1.327 13.750 17.200 1.00 42.25 159 GLU A C 1
ATOM 1286 O O . GLU A 1 159 ? 1.266 14.283 16.098 1.00 42.25 159 GLU A O 1
ATOM 1291 N N . ASP A 1 160 ? 0.334 12.967 17.646 1.00 41.94 160 ASP A N 1
ATOM 1292 C CA . ASP A 1 160 ? -0.858 12.607 16.858 1.00 41.94 160 ASP A CA 1
ATOM 1293 C C . ASP A 1 160 ? -1.649 13.847 16.419 1.00 41.94 160 ASP A C 1
ATOM 1295 O O . ASP A 1 160 ? -2.113 13.913 15.293 1.00 41.94 160 ASP A O 1
ATOM 1299 N N . ALA A 1 161 ? -1.796 14.889 17.249 1.00 40.66 161 ALA A N 1
ATOM 1300 C CA . ALA A 1 161 ? -2.525 16.099 16.837 1.00 40.66 161 ALA A CA 1
ATOM 1301 C C . ALA A 1 161 ? -1.764 16.969 15.813 1.00 40.66 161 ALA A C 1
ATOM 1303 O O . ALA A 1 161 ? -2.370 17.856 15.197 1.00 40.66 161 ALA A O 1
ATOM 1304 N N . LEU A 1 162 ? -0.453 16.759 15.659 1.00 38.03 162 LEU A N 1
ATOM 1305 C CA . LEU A 1 162 ? 0.370 17.370 14.613 1.00 38.03 162 LEU A CA 1
ATOM 1306 C C . LEU A 1 162 ? 0.514 16.446 13.392 1.00 38.03 162 LEU A C 1
ATOM 1308 O O . LEU A 1 162 ? 0.570 16.966 12.281 1.00 38.03 162 LEU A O 1
ATOM 1312 N N . GLU A 1 163 ? 0.478 15.124 13.567 1.00 41.19 163 GLU A N 1
ATOM 1313 C CA . GLU A 1 163 ? 0.564 14.123 12.495 1.00 41.19 163 GLU A CA 1
ATOM 1314 C C . GLU A 1 163 ? -0.799 13.902 11.797 1.00 41.19 163 GLU A C 1
ATOM 1316 O O . GLU A 1 163 ? -0.837 13.835 10.574 1.00 41.19 163 GLU A O 1
ATOM 1321 N N . ASP A 1 164 ? -1.945 14.018 12.490 1.00 37.28 164 ASP A N 1
ATOM 1322 C CA . ASP A 1 164 ? -3.300 14.079 11.879 1.00 37.28 164 ASP A CA 1
ATOM 1323 C C . ASP A 1 164 ? -3.539 15.379 11.072 1.00 37.28 164 ASP A C 1
ATOM 1325 O O . ASP A 1 164 ? -4.547 15.529 10.372 1.00 37.28 164 ASP A O 1
ATOM 1329 N N . ALA A 1 165 ? -2.640 16.365 11.182 1.00 41.28 165 ALA A N 1
ATOM 1330 C CA . ALA A 1 165 ? -2.636 17.536 10.306 1.00 41.28 165 ALA A CA 1
ATOM 1331 C C . ALA A 1 165 ? -1.821 17.308 9.021 1.00 41.28 165 ALA A C 1
ATOM 1333 O O . ALA A 1 165 ? -2.052 18.026 8.046 1.00 41.28 165 ALA A O 1
ATOM 1334 N N . GLU A 1 166 ? -0.913 16.328 9.005 1.00 42.91 166 GLU A N 1
ATOM 1335 C CA . GLU A 1 166 ? -0.096 15.969 7.839 1.00 42.91 166 GLU A CA 1
ATOM 1336 C C . GLU A 1 166 ? -0.656 14.735 7.094 1.00 42.91 166 GLU A C 1
ATOM 1338 O O . GLU A 1 166 ? -0.571 14.689 5.869 1.00 42.91 166 GLU A O 1
ATOM 1343 N N . ASP A 1 167 ? -1.366 13.820 7.769 1.00 41.59 167 ASP A N 1
ATOM 1344 C CA . ASP A 1 167 ? -1.923 12.582 7.180 1.00 41.59 167 ASP A CA 1
ATOM 1345 C C . ASP A 1 167 ? -3.350 12.717 6.598 1.00 41.59 167 ASP A C 1
ATOM 1347 O O . ASP A 1 167 ? -3.948 11.773 6.074 1.00 41.59 167 ASP A O 1
ATOM 1351 N N . ALA A 1 168 ? -3.902 13.934 6.585 1.00 40.38 168 ALA A N 1
ATOM 1352 C CA . ALA A 1 168 ? -5.087 14.259 5.787 1.00 40.38 168 ALA A CA 1
ATOM 1353 C C . ALA A 1 168 ? -4.768 14.505 4.295 1.00 40.38 168 ALA A C 1
ATOM 1355 O O . ALA A 1 168 ? -5.656 14.931 3.547 1.00 40.38 168 ALA A O 1
ATOM 1356 N N . GLU A 1 169 ? -3.532 14.259 3.844 1.00 45.09 169 GLU A N 1
ATOM 1357 C CA . GLU A 1 169 ? -3.156 14.412 2.434 1.00 45.09 169 GLU A CA 1
ATOM 1358 C C . GLU A 1 169 ? -3.432 13.167 1.568 1.00 45.09 169 GLU A C 1
ATOM 1360 O O . GLU A 1 169 ? -3.514 13.315 0.349 1.00 45.09 169 GLU A O 1
ATOM 1365 N N . ASP A 1 170 ? -3.712 11.982 2.137 1.00 41.19 170 ASP A N 1
ATOM 1366 C CA . ASP A 1 170 ? -3.647 10.728 1.354 1.00 41.19 170 ASP A CA 1
ATOM 1367 C C . ASP A 1 170 ? -4.975 9.968 1.116 1.00 41.19 170 ASP A C 1
ATOM 1369 O O . ASP A 1 170 ? -4.995 8.801 0.723 1.00 41.19 170 ASP A O 1
ATOM 1373 N N . VAL A 1 171 ? -6.132 10.638 1.254 1.00 42.72 171 VAL A N 1
ATOM 1374 C CA . VAL A 1 171 ? -7.447 10.110 0.787 1.00 42.72 171 VAL A CA 1
ATOM 1375 C C . VAL A 1 171 ? -8.116 11.021 -0.260 1.00 42.72 171 VAL A C 1
ATOM 1377 O O . VAL A 1 171 ? -9.317 10.932 -0.516 1.00 42.72 171 VAL A O 1
ATOM 1380 N N . VAL A 1 172 ? -7.360 11.896 -0.935 1.00 39.53 172 VAL A N 1
ATOM 1381 C CA . VAL A 1 172 ? -7.908 12.761 -2.005 1.00 39.53 172 VAL A CA 1
ATOM 1382 C C . VAL A 1 172 ? -7.097 12.709 -3.309 1.00 39.53 172 VAL A C 1
ATOM 1384 O O . VAL A 1 172 ? -7.076 13.661 -4.080 1.00 39.53 172 VAL A O 1
ATOM 1387 N N . GLU A 1 173 ? -6.509 11.563 -3.649 1.00 36.78 173 GLU A N 1
ATOM 1388 C CA . GLU A 1 173 ? -5.994 11.276 -5.005 1.00 36.78 173 GLU A CA 1
ATOM 1389 C C . GLU A 1 173 ? -7.117 10.808 -5.971 1.00 36.78 173 GLU A C 1
ATOM 1391 O O . GLU A 1 173 ? -6.927 9.914 -6.786 1.00 36.78 173 GLU A O 1
ATOM 1396 N N . ASP A 1 174 ? -8.307 11.426 -5.920 1.00 40.31 174 ASP A N 1
ATOM 1397 C CA . ASP A 1 174 ? -9.339 11.262 -6.973 1.00 40.31 174 ASP A CA 1
ATOM 1398 C C . ASP A 1 174 ? -9.958 12.596 -7.444 1.00 40.31 174 ASP A C 1
ATOM 1400 O O . ASP A 1 174 ? -10.947 12.647 -8.176 1.00 40.31 174 ASP A O 1
ATOM 1404 N N . ALA A 1 175 ? -9.345 13.717 -7.057 1.00 40.81 175 ALA A N 1
ATOM 1405 C CA . ALA A 1 175 ? -9.628 15.027 -7.626 1.00 40.81 175 ALA A CA 1
ATOM 1406 C C . ALA A 1 175 ? -8.397 15.925 -7.479 1.00 40.81 175 ALA A C 1
ATOM 1408 O O . ALA A 1 175 ? -8.335 16.765 -6.583 1.00 40.81 175 ALA A O 1
ATOM 1409 N N . ARG A 1 176 ? -7.426 15.801 -8.390 1.00 44.03 176 ARG A N 1
ATOM 1410 C CA . ARG A 1 176 ? -6.520 16.922 -8.675 1.00 44.03 176 ARG A CA 1
ATOM 1411 C C . ARG A 1 176 ? -7.372 18.054 -9.267 1.00 44.03 176 ARG A C 1
ATOM 1413 O O . ARG A 1 176 ? -7.503 18.179 -10.479 1.00 44.03 176 ARG A O 1
ATOM 1420 N N . GLU A 1 177 ? -8.056 18.805 -8.399 1.00 54.94 177 GLU A N 1
ATOM 1421 C CA . GLU A 1 177 ? -8.643 20.104 -8.725 1.00 54.94 177 GLU A CA 1
ATOM 1422 C C . GLU A 1 177 ? -7.449 20.999 -9.095 1.00 54.94 177 GLU A C 1
ATOM 1424 O O . GLU A 1 177 ? -6.705 21.419 -8.213 1.00 54.94 177 GLU A O 1
ATOM 1429 N N . ASP A 1 178 ? -7.222 21.264 -10.384 1.00 55.66 178 ASP A N 1
ATOM 1430 C CA . ASP A 1 178 ? -6.254 22.269 -10.837 1.00 55.66 178 ASP A CA 1
ATOM 1431 C C . ASP A 1 178 ? -6.701 23.643 -10.304 1.00 55.66 178 ASP A C 1
ATOM 1433 O O . ASP A 1 178 ? -7.543 24.327 -10.895 1.00 55.66 178 ASP A O 1
ATOM 1437 N N . VAL A 1 179 ? -6.211 24.017 -9.117 1.00 64.31 179 VAL A N 1
ATOM 1438 C CA . VAL A 1 179 ? -6.568 25.269 -8.446 1.00 64.31 179 VAL A CA 1
ATOM 1439 C C . VAL A 1 179 ? -5.699 26.399 -8.994 1.00 64.31 179 VAL A C 1
ATOM 1441 O O . VAL A 1 179 ? -4.561 26.589 -8.573 1.00 64.31 179 VAL A O 1
ATOM 1444 N N . GLU A 1 180 ? -6.246 27.206 -9.899 1.00 79.50 180 GLU A N 1
ATOM 1445 C CA . GLU A 1 180 ? -5.569 28.409 -10.399 1.00 79.50 180 GLU A CA 1
ATOM 1446 C C . GLU A 1 180 ? -5.996 29.656 -9.604 1.00 79.50 180 GLU A C 1
ATOM 1448 O O . GLU A 1 180 ? -7.186 29.942 -9.444 1.00 79.50 180 GLU A O 1
ATOM 1453 N N . GLU A 1 181 ? -5.044 30.453 -9.111 1.00 83.44 181 GLU A N 1
ATOM 1454 C CA . GLU A 1 181 ? -5.346 31.756 -8.507 1.00 83.44 181 GLU A CA 1
ATOM 1455 C C . GLU A 1 181 ? -5.468 32.849 -9.571 1.00 83.44 181 GLU A C 1
ATOM 1457 O O . GLU A 1 181 ? -4.522 33.147 -10.298 1.00 83.44 181 GLU A O 1
ATOM 1462 N N . ILE A 1 182 ? -6.622 33.519 -9.617 1.00 83.50 182 ILE A N 1
ATOM 1463 C CA . ILE A 1 182 ? -6.857 34.630 -10.541 1.00 83.50 182 ILE A CA 1
ATOM 1464 C C . ILE A 1 182 ? -7.214 35.925 -9.810 1.00 83.50 182 ILE A C 1
ATOM 1466 O O . ILE A 1 182 ? -7.982 35.956 -8.840 1.00 83.50 182 ILE A O 1
ATOM 1470 N N . HIS A 1 183 ? -6.673 37.038 -10.306 1.00 82.81 183 HIS A N 1
ATOM 1471 C CA . HIS A 1 183 ? -6.878 38.365 -9.733 1.00 82.81 183 HIS A CA 1
ATOM 1472 C C . HIS A 1 183 ? -7.938 39.150 -10.514 1.00 82.81 183 HIS A C 1
ATOM 1474 O O . HIS A 1 183 ? -7.743 39.504 -11.675 1.00 82.81 183 HIS A O 1
ATOM 1480 N N . ILE A 1 184 ? -9.067 39.474 -9.873 1.00 81.94 184 ILE A N 1
ATOM 1481 C CA . ILE A 1 184 ? -10.177 40.206 -10.500 1.00 81.94 184 ILE A CA 1
ATOM 1482 C C . ILE A 1 184 ? -10.550 41.417 -9.645 1.00 81.94 184 ILE A C 1
ATOM 1484 O O . ILE A 1 184 ? -11.032 41.280 -8.518 1.00 81.94 184 ILE A O 1
ATOM 1488 N N . LYS A 1 185 ? -10.412 42.627 -10.207 1.00 79.19 185 LYS A N 1
ATOM 1489 C CA . LYS A 1 185 ? -10.841 43.896 -9.579 1.00 79.19 185 LYS A CA 1
ATOM 1490 C C . LYS A 1 185 ? -10.309 44.075 -8.142 1.00 79.19 185 LYS A C 1
ATOM 1492 O O . LYS A 1 185 ? -11.074 44.424 -7.239 1.00 79.19 185 LYS A O 1
ATOM 1497 N N . GLY A 1 186 ? -9.017 43.816 -7.923 1.00 79.56 186 GLY A N 1
ATOM 1498 C CA . GLY A 1 186 ? -8.364 44.015 -6.622 1.00 79.56 186 GLY A CA 1
ATOM 1499 C C . GLY A 1 186 ? -8.610 42.900 -5.602 1.00 79.56 186 GLY A C 1
ATOM 1500 O O . GLY A 1 186 ? -8.395 43.115 -4.412 1.00 79.56 186 GLY A O 1
ATOM 1501 N N . LYS A 1 187 ? -9.127 41.740 -6.025 1.00 82.75 187 LYS A N 1
ATOM 1502 C CA . LYS A 1 187 ? -9.425 40.593 -5.154 1.00 82.75 187 LYS A CA 1
ATOM 1503 C C . LYS A 1 187 ? -8.946 39.297 -5.803 1.00 82.75 187 LYS A C 1
ATOM 1505 O O . LYS A 1 187 ? -9.062 39.158 -7.019 1.00 82.75 187 LYS A O 1
ATOM 1510 N N . ASN A 1 188 ? -8.478 38.362 -4.980 1.00 86.62 188 ASN A N 1
ATOM 1511 C CA . ASN A 1 188 ? -8.023 37.046 -5.427 1.00 86.62 188 ASN A CA 1
ATOM 1512 C C . ASN A 1 188 ? -9.162 36.022 -5.332 1.00 86.62 188 ASN A C 1
ATOM 1514 O O . ASN A 1 188 ? -9.985 36.065 -4.403 1.00 86.62 188 ASN A O 1
ATOM 1518 N N . TYR A 1 189 ? -9.207 35.123 -6.309 1.00 88.75 189 TYR A N 1
ATOM 1519 C CA . TYR A 1 189 ? -10.189 34.052 -6.425 1.00 88.75 189 TYR A CA 1
ATOM 1520 C C . TYR A 1 189 ? -9.484 32.754 -6.810 1.00 88.75 189 TYR A C 1
ATOM 1522 O O . TYR A 1 189 ? -8.542 32.796 -7.594 1.00 88.75 189 TYR A O 1
ATOM 1530 N N . TYR A 1 190 ? -9.980 31.626 -6.3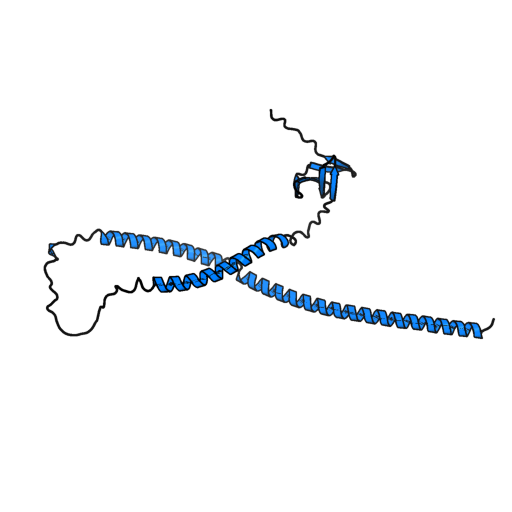07 1.00 90.12 190 TYR A N 1
ATOM 1531 C CA . TYR A 1 190 ? -9.604 30.308 -6.815 1.00 90.12 190 TYR A CA 1
ATOM 1532 C C . TYR A 1 190 ? -10.492 29.947 -8.003 1.00 90.12 190 TYR A C 1
ATOM 1534 O O . TYR A 1 190 ? -11.718 30.100 -7.924 1.00 90.12 190 TYR A O 1
ATOM 1542 N N . LEU A 1 191 ? -9.879 29.484 -9.083 1.00 87.31 191 LEU A N 1
ATOM 1543 C CA . LEU A 1 191 ? -10.521 28.904 -10.249 1.00 87.31 191 LEU A CA 1
ATOM 1544 C C . LEU A 1 191 ? -10.389 27.390 -10.166 1.00 87.31 191 LEU A C 1
ATOM 1546 O O . LEU A 1 191 ? -9.288 26.865 -10.107 1.00 87.31 191 LEU A O 1
ATOM 1550 N N . ILE A 1 192 ? -11.535 26.722 -10.123 1.00 87.44 192 ILE A N 1
ATOM 1551 C CA . ILE A 1 192 ? -11.641 25.274 -9.966 1.00 87.44 192 ILE A CA 1
ATOM 1552 C C . ILE A 1 192 ? -12.826 24.832 -10.822 1.00 87.44 192 ILE A C 1
ATOM 1554 O O . ILE A 1 192 ? -13.925 25.364 -10.640 1.00 87.44 192 ILE A O 1
ATOM 1558 N N . ASP A 1 193 ? -12.628 23.921 -11.775 1.00 85.56 193 ASP A N 1
ATOM 1559 C CA . ASP A 1 193 ? -13.678 23.421 -12.681 1.00 85.56 193 ASP A CA 1
ATOM 1560 C C . ASP A 1 193 ? -14.529 24.531 -13.328 1.00 85.56 193 ASP A C 1
ATOM 1562 O O . ASP A 1 193 ? -15.767 24.515 -13.300 1.00 85.56 193 ASP A O 1
ATOM 1566 N N . ASN A 1 194 ? -13.876 25.562 -13.879 1.00 85.81 194 ASN A N 1
ATOM 1567 C CA . ASN A 1 194 ? -14.527 26.753 -14.443 1.00 85.81 194 ASN A CA 1
ATOM 1568 C C . ASN A 1 194 ? -15.405 27.548 -13.456 1.00 85.81 194 ASN A C 1
ATOM 1570 O O . ASN A 1 194 ? -16.182 28.406 -13.877 1.00 85.81 194 ASN A O 1
ATOM 1574 N N . LYS A 1 195 ? -15.303 27.322 -12.145 1.00 89.12 195 LYS A N 1
ATOM 1575 C CA . LYS A 1 195 ? -16.014 28.074 -11.101 1.00 89.12 195 LYS A CA 1
ATOM 1576 C C . LYS A 1 195 ? -15.046 28.945 -10.315 1.00 89.12 195 LYS A C 1
ATOM 1578 O O . LYS A 1 195 ? -13.913 28.568 -10.050 1.00 89.12 195 LYS A O 1
ATOM 1583 N N . LEU A 1 196 ? -15.527 30.120 -9.919 1.00 88.00 196 LEU A N 1
ATOM 1584 C CA . LEU A 1 196 ? -14.753 31.112 -9.179 1.00 88.00 196 LEU A CA 1
ATOM 1585 C C . LEU A 1 196 ? -15.154 31.113 -7.715 1.00 88.00 196 LEU A C 1
ATOM 1587 O O . LEU A 1 196 ? -16.320 31.356 -7.394 1.00 88.00 196 LEU A O 1
ATOM 1591 N N . TYR A 1 197 ? -14.185 30.934 -6.829 1.00 89.12 197 TYR A N 1
ATOM 1592 C CA . TYR A 1 197 ? -14.368 30.913 -5.383 1.00 89.12 197 TYR A CA 1
ATOM 1593 C C . TYR A 1 197 ? -13.656 32.102 -4.751 1.00 89.12 197 TYR A C 1
ATOM 1595 O O . TYR A 1 197 ? -12.517 32.418 -5.077 1.00 89.12 197 TYR A O 1
ATOM 1603 N N . LYS A 1 198 ? -14.331 32.804 -3.838 1.00 87.81 198 LYS A N 1
ATOM 1604 C CA . LYS A 1 198 ? -13.726 33.949 -3.145 1.00 87.81 198 LYS A CA 1
ATOM 1605 C C . LYS A 1 198 ? -12.706 33.465 -2.118 1.00 87.81 198 LYS A C 1
ATOM 1607 O O . LYS A 1 198 ? -13.085 32.699 -1.238 1.00 87.81 198 LYS A O 1
ATOM 1612 N N . ILE A 1 199 ? -11.500 34.021 -2.131 1.00 85.62 199 ILE A N 1
ATOM 1613 C CA . ILE A 1 199 ? -10.493 33.735 -1.104 1.00 85.62 199 ILE A CA 1
ATOM 1614 C C . ILE A 1 199 ? -10.799 34.531 0.172 1.00 85.62 199 ILE A C 1
ATOM 1616 O O . ILE A 1 199 ? -11.122 35.727 0.129 1.00 85.62 199 ILE A O 1
ATOM 1620 N N . LYS A 1 200 ? -10.739 33.857 1.323 1.00 81.25 200 LYS A N 1
ATOM 1621 C CA . LYS A 1 200 ? -10.784 34.478 2.653 1.00 81.25 200 LYS A CA 1
ATOM 1622 C C . LYS A 1 200 ? -9.719 33.832 3.529 1.00 81.25 200 LYS A C 1
ATOM 1624 O O . LYS A 1 200 ? -9.806 32.639 3.775 1.00 81.25 200 LYS A O 1
ATOM 1629 N N . ASN A 1 201 ? -8.765 34.624 4.016 1.00 79.19 201 ASN A N 1
ATOM 1630 C CA . ASN A 1 201 ? -7.688 34.160 4.899 1.00 79.19 201 ASN A CA 1
ATOM 1631 C C . ASN A 1 201 ? -6.918 32.946 4.337 1.00 79.19 201 ASN A C 1
ATOM 1633 O O . ASN A 1 201 ? -6.623 32.023 5.079 1.00 79.19 201 ASN A O 1
ATOM 1637 N N . GLY A 1 202 ? -6.663 32.919 3.024 1.00 78.06 202 GLY A N 1
ATOM 1638 C CA . GLY A 1 202 ? -5.974 31.798 2.366 1.00 78.06 202 GLY A CA 1
ATOM 1639 C C . GLY A 1 202 ? -6.835 30.555 2.113 1.00 78.06 202 GLY A C 1
ATOM 1640 O O . GLY A 1 202 ? -6.345 29.598 1.542 1.00 78.06 202 GLY A O 1
ATOM 1641 N N . VAL A 1 203 ? -8.123 30.565 2.482 1.00 79.44 203 VAL A N 1
ATOM 1642 C CA . VAL A 1 203 ? -9.016 29.403 2.333 1.00 79.44 203 VAL A CA 1
ATOM 1643 C C . VAL A 1 203 ? -10.084 29.642 1.257 1.00 79.44 203 VAL A C 1
ATOM 1645 O O . VAL A 1 203 ? -10.599 30.762 1.091 1.00 79.44 203 VAL A O 1
ATOM 1648 N N . LYS A 1 204 ? -10.447 28.570 0.534 1.00 83.81 204 LYS A N 1
ATOM 1649 C CA . LYS A 1 204 ? -11.541 28.513 -0.456 1.00 83.81 204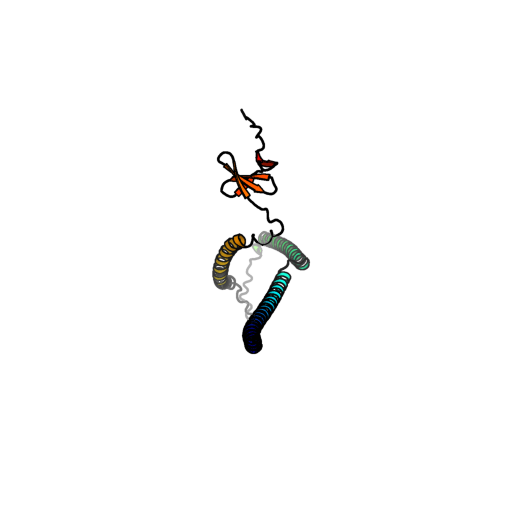 LYS A CA 1
ATOM 1650 C C . LYS A 1 204 ? -12.872 28.896 0.196 1.00 83.81 204 LYS A C 1
ATOM 1652 O O . LYS A 1 204 ? -13.427 28.188 1.029 1.00 83.81 204 LYS A O 1
ATOM 1657 N N . GLY A 1 205 ? -13.397 30.061 -0.178 1.00 83.31 205 GLY A N 1
ATOM 1658 C CA . GLY A 1 205 ? -14.700 30.547 0.272 1.00 83.31 205 GLY A CA 1
ATOM 1659 C C . GLY A 1 205 ? -15.845 30.140 -0.658 1.00 83.31 205 GLY A C 1
ATOM 1660 O O . GLY A 1 205 ? -15.795 29.150 -1.374 1.00 83.31 205 GLY A O 1
ATOM 1661 N N . LYS A 1 206 ? -16.930 30.926 -0.663 1.00 85.56 206 LYS A N 1
ATOM 1662 C CA . LYS A 1 206 ? -18.124 30.631 -1.478 1.00 85.56 206 LYS A CA 1
ATOM 1663 C C . LYS A 1 206 ? -17.848 30.796 -2.977 1.00 85.56 206 LYS A C 1
ATOM 1665 O O . LYS A 1 206 ? -17.133 31.720 -3.368 1.00 85.56 206 LYS A O 1
ATOM 1670 N N . CYS A 1 207 ? -18.514 29.977 -3.795 1.00 87.19 207 CYS A N 1
ATOM 1671 C CA . CYS A 1 207 ? -18.591 30.164 -5.243 1.00 87.19 207 CYS A CA 1
ATOM 1672 C C . CYS A 1 207 ? -19.307 31.487 -5.560 1.00 87.19 207 CYS A C 1
ATOM 1674 O O . CYS A 1 207 ? -20.443 31.725 -5.140 1.00 87.19 207 CYS A O 1
ATOM 1676 N N . VAL A 1 208 ? -18.631 32.363 -6.290 1.00 88.19 208 VAL A N 1
ATOM 1677 C CA . VAL A 1 208 ? -19.043 33.737 -6.602 1.00 88.19 208 VAL A CA 1
ATOM 1678 C C . VAL A 1 208 ? -19.103 34.009 -8.097 1.00 88.19 208 VAL A C 1
ATOM 1680 O O . VAL A 1 208 ? -19.489 35.108 -8.480 1.00 88.19 208 VAL A O 1
ATOM 1683 N N . GLY A 1 209 ? -18.770 33.043 -8.947 1.00 88.38 209 GLY A N 1
ATOM 1684 C CA . GLY A 1 209 ? -18.816 33.214 -10.393 1.00 88.38 209 GLY A CA 1
ATOM 1685 C C . GLY A 1 209 ? -18.373 31.971 -11.145 1.00 88.38 209 GLY A C 1
ATOM 1686 O O . GLY A 1 209 ? -18.202 30.909 -10.550 1.00 88.38 209 GLY A O 1
ATOM 1687 N N . LYS A 1 210 ? -18.183 32.124 -12.450 1.00 91.19 210 LYS A N 1
ATOM 1688 C CA . LYS A 1 210 ? -17.633 31.099 -13.336 1.00 91.19 210 LYS A CA 1
ATOM 1689 C C . LYS A 1 210 ? -16.799 31.729 -14.446 1.00 91.19 210 LYS A C 1
ATOM 1691 O O . LYS A 1 210 ? -17.018 32.892 -14.781 1.00 91.19 210 LYS A O 1
ATOM 1696 N N . MET A 1 211 ? -15.885 30.957 -15.009 1.00 86.94 211 MET A N 1
ATOM 1697 C CA . MET A 1 211 ? -15.193 31.294 -16.247 1.00 86.94 211 MET A CA 1
ATOM 1698 C C . MET A 1 211 ? -16.085 30.928 -17.431 1.00 86.94 211 MET A C 1
ATOM 1700 O O . MET A 1 211 ? -16.672 29.845 -17.468 1.00 86.94 211 MET A O 1
ATOM 1704 N N . VAL A 1 212 ? -16.232 31.852 -18.375 1.00 84.12 212 VAL A N 1
ATOM 1705 C CA . VAL A 1 212 ? -16.934 31.632 -19.644 1.00 84.12 212 VAL A CA 1
ATOM 1706 C C . VAL A 1 212 ? -16.051 32.216 -20.735 1.00 84.12 212 VAL A C 1
ATOM 1708 O O . VAL A 1 212 ? -15.684 33.382 -20.645 1.00 84.12 212 VAL A O 1
ATOM 1711 N N . ASP A 1 213 ? -15.671 31.399 -21.717 1.00 82.81 213 ASP A N 1
ATOM 1712 C CA . ASP A 1 213 ? -14.812 31.799 -22.843 1.00 82.81 213 ASP A CA 1
ATOM 1713 C C . ASP A 1 213 ? -13.481 32.461 -22.422 1.00 82.81 213 ASP A C 1
ATOM 1715 O O . ASP A 1 213 ? -12.973 33.355 -23.091 1.00 82.81 213 ASP A O 1
ATOM 1719 N N . GLY A 1 214 ? -12.915 32.035 -21.286 1.00 80.38 214 GLY A N 1
ATOM 1720 C CA . GLY A 1 214 ? -11.673 32.596 -20.741 1.00 80.38 214 GLY A CA 1
ATOM 1721 C C . GLY A 1 214 ? -11.848 33.901 -19.954 1.00 80.38 214 GLY A C 1
ATOM 1722 O O . GLY A 1 214 ? -10.868 34.415 -19.418 1.00 80.38 214 GLY A O 1
ATOM 1723 N N . GLU A 1 215 ? -13.072 34.421 -19.815 1.00 84.00 215 GLU A N 1
ATOM 1724 C CA . GLU A 1 215 ? -13.358 35.611 -19.012 1.00 84.00 215 GLU A CA 1
ATOM 1725 C C . GLU A 1 215 ? -14.084 35.277 -17.691 1.00 84.00 215 GLU A C 1
ATOM 1727 O O . GLU A 1 215 ? -15.040 34.490 -17.665 1.00 84.00 215 GLU A O 1
ATOM 1732 N N . PRO A 1 216 ? -13.690 35.907 -16.567 1.00 85.50 216 PRO A N 1
ATOM 1733 C CA . PRO A 1 216 ? -14.330 35.676 -15.281 1.00 85.50 216 PRO A CA 1
ATOM 1734 C C . PRO A 1 216 ? -15.649 36.441 -15.138 1.00 85.50 216 PRO A C 1
ATOM 1736 O O . PRO A 1 216 ? -15.684 37.671 -15.023 1.00 85.50 216 PRO A O 1
ATOM 1739 N N . ILE A 1 217 ? -16.756 35.706 -15.028 1.00 84.75 217 ILE A N 1
ATOM 1740 C CA . ILE A 1 217 ? -18.091 36.263 -14.805 1.00 84.75 217 ILE A CA 1
ATOM 1741 C C . ILE A 1 217 ? -18.496 36.063 -13.344 1.00 84.75 217 ILE A C 1
ATOM 1743 O O . ILE A 1 217 ? -18.846 34.964 -12.910 1.00 84.75 217 ILE A O 1
ATOM 1747 N N . LEU A 1 218 ? -18.497 37.156 -12.576 1.00 85.00 218 LEU A N 1
ATOM 1748 C CA . LEU A 1 218 ? -18.982 37.160 -11.196 1.00 85.00 218 LEU A CA 1
ATOM 1749 C C . LEU A 1 218 ? -20.513 37.238 -11.143 1.00 85.00 218 LEU A C 1
ATOM 1751 O O . LEU A 1 218 ? -21.147 38.067 -11.803 1.00 85.00 218 LEU A O 1
ATOM 1755 N N . ASN A 1 219 ? -21.106 36.420 -10.279 1.00 82.31 219 ASN A N 1
ATOM 1756 C CA . ASN A 1 219 ? -22.515 36.477 -9.939 1.00 82.31 219 ASN A CA 1
ATOM 1757 C C . ASN A 1 219 ? -22.810 37.842 -9.312 1.00 82.31 219 ASN A C 1
ATOM 1759 O O . ASN A 1 219 ? -22.272 38.208 -8.264 1.00 82.31 219 ASN A O 1
ATOM 1763 N N . LYS A 1 220 ? -23.679 38.621 -9.957 1.00 73.88 220 LYS A N 1
ATOM 1764 C CA . LYS A 1 220 ? -24.152 39.892 -9.406 1.00 73.88 220 LYS A CA 1
ATOM 1765 C C . LYS A 1 220 ? -24.890 39.594 -8.099 1.00 73.88 220 LYS A C 1
ATOM 1767 O O . LYS A 1 220 ? -25.969 39.004 -8.119 1.00 73.88 220 LYS A O 1
ATOM 1772 N N . ASN A 1 221 ? -24.326 40.004 -6.964 1.00 56.19 221 ASN A N 1
ATOM 1773 C CA . ASN A 1 221 ? -25.043 39.948 -5.697 1.00 56.19 221 ASN A CA 1
ATOM 1774 C C . ASN A 1 221 ? -26.299 40.819 -5.813 1.00 56.19 221 ASN A C 1
ATOM 1776 O O . ASN A 1 221 ? -26.210 42.035 -5.983 1.00 56.19 221 ASN A O 1
ATOM 1780 N N . LYS A 1 222 ? -27.479 40.204 -5.678 1.00 49.41 222 LYS A N 1
ATOM 1781 C CA . LYS A 1 222 ? -28.675 40.936 -5.261 1.00 49.41 222 LYS A CA 1
ATOM 1782 C C . LYS A 1 222 ? -28.390 41.423 -3.842 1.00 49.41 222 LYS A C 1
ATOM 1784 O O . LYS A 1 222 ? -28.541 40.657 -2.892 1.00 49.41 222 LYS A O 1
ATOM 1789 N N . ASN A 1 223 ? -27.926 42.662 -3.697 1.00 43.62 223 ASN A N 1
ATOM 1790 C CA . ASN A 1 223 ? -27.881 43.314 -2.396 1.00 43.62 223 ASN A CA 1
ATOM 1791 C C . ASN A 1 223 ? -29.303 43.289 -1.827 1.00 43.62 223 ASN A C 1
ATOM 1793 O O . ASN A 1 223 ? -30.182 44.022 -2.277 1.00 43.62 223 ASN A O 1
ATOM 1797 N N . LYS A 1 224 ? -29.534 42.428 -0.831 1.00 44.94 224 LYS A N 1
ATOM 1798 C CA . LYS A 1 224 ? -30.567 42.671 0.169 1.00 44.94 224 LYS A CA 1
ATOM 1799 C C . LYS A 1 224 ? -30.091 43.891 0.951 1.00 44.94 224 LYS A C 1
ATOM 1801 O O . LYS A 1 224 ? -29.389 43.744 1.946 1.00 44.94 224 LYS A O 1
ATOM 1806 N N . ASN A 1 225 ? -30.452 45.079 0.471 1.00 40.50 225 ASN A N 1
ATOM 1807 C CA . ASN A 1 225 ? -30.611 46.231 1.346 1.00 40.50 225 ASN A CA 1
ATOM 1808 C C . ASN A 1 225 ? -31.651 45.810 2.390 1.00 40.50 225 ASN A C 1
ATOM 1810 O O . ASN A 1 225 ? -32.845 45.760 2.100 1.00 40.50 225 ASN A O 1
ATOM 1814 N N . LYS A 1 226 ? -31.184 45.380 3.563 1.00 45.22 226 LYS A N 1
ATOM 1815 C CA . LYS A 1 226 ? -32.008 45.420 4.764 1.00 45.22 226 LYS A CA 1
ATOM 1816 C C . LYS A 1 226 ? -31.939 46.860 5.259 1.00 45.22 226 LYS A C 1
ATOM 1818 O O . LYS A 1 226 ? -30.840 47.366 5.477 1.00 45.22 226 LYS A O 1
ATOM 1823 N N . ASN A 1 227 ? -33.121 47.469 5.288 1.00 38.88 227 ASN A N 1
ATOM 1824 C CA . ASN A 1 227 ? -33.441 48.740 5.929 1.00 38.88 227 ASN A CA 1
ATOM 1825 C C . ASN A 1 227 ? -32.941 48.797 7.371 1.00 38.88 227 ASN A C 1
ATOM 1827 O O . ASN A 1 227 ? -32.914 47.718 8.012 1.00 38.88 227 ASN A O 1
#

pLDDT: mean 72.46, std 23.3, range [35.38, 98.19]

Radius of gyration: 44.19 Å; Cα contacts (8 Å, |Δi|>4): 80; chains: 1; bounding box: 83×75×142 Å

Nearest PDB structures (foldseek):
  4s36-assembly1_A  TM=2.725E-01  e=4.739E+00  Pseudomonas aeruginosa
  4s37-assembly3_G  TM=2.641E-01  e=5.759E+00  Pseudomonas aeruginosa

Solvent-accessible surface area (backbone atoms only — not comparable to full-atom values): 13775 Å² total; per-residue (Å²): 132,68,66,64,59,55,52,52,49,51,52,54,51,50,52,53,52,49,51,52,50,52,54,51,50,52,52,52,52,51,52,52,50,54,53,49,52,51,52,52,52,54,50,52,52,50,50,54,50,52,50,50,52,49,54,52,48,54,54,48,58,73,68,48,88,41,72,65,54,52,50,51,52,52,52,50,53,53,50,52,52,51,52,51,52,54,52,50,53,52,49,52,51,52,54,51,60,71,71,66,66,81,77,60,76,81,73,73,65,77,80,72,79,85,74,76,87,81,88,82,93,77,89,82,76,77,96,79,76,70,73,75,66,57,53,62,62,50,50,61,63,50,51,62,58,49,55,59,58,50,55,54,56,52,55,50,55,54,49,49,64,53,46,63,70,62,64,72,66,78,85,54,91,85,61,88,65,70,69,43,82,45,80,56,96,92,42,59,26,40,34,42,94,57,30,28,20,39,56,51,96,91,37,90,46,61,79,45,31,30,53,55,97,90,43,82,45,66,61,79,76,80,76,79,79,74,129

Mean predicted aligned error: 22.94 Å

Sequence (227 aa):
MDLSLLKNFQTLIGSSLNSIIEDTVVQFDNIREELTENIEILKNENLELSNKVKELNDKLEEHQFTEENFNKVSIISNLNKQLKESRNENSDLRNYLSKNIPLNPSLVKKNSLSRLVKDDNVKAEEDVLEEDVLEEVLEDALEEVREDALEDAREDALEDALEDAEDAEDVVEDAREDVEEIHIKGKNYYLIDNKLYKIKNGVKGKCVGKMVDGEPILNKNKNKNKN